Protein AF-A0A6G6YN71-F1 (afdb_monomer_lite)

Radius of gyration: 20.51 Å; chains: 1; bounding box: 47×47×51 Å

Sequence (188 aa):
MADPTPTNAADDIDPARVAPDITNTTPENQAPTFRNQDQVWPHRVIRRGDAVRPLPPHARSLADLTFEVGGVRVGLSDYMARRRTAGLLILKRGEIALERYGMGNGPESRWASMSTAKSITATLVGAALHDGAIGSLDAASNTCRGCAARPTRASRFVISCGCAPVWPGARKTMQTDAQRTIASARPW

pLDDT: mean 73.8, std 25.05, range [28.22, 98.12]

Secondary structure (DSSP, 8-state):
-PPPP----TT---GGGS-SSTTS--TTTHHHHHH-HHHHS-----PPPS-----PBPSS--TT-EEEETTEEEEHHHHHHHHT--EEEEEETTEEEEEEE-TT--TT-----TTHHHHHHHHHHHHHHHTTSS--SSSB-TT-TT--S---BHHHHTTSS------TT---SSHHHHHHHHTT----

Foldseek 3Di:
DPDPDLDAPPPLPDPVLADPDQVDDDPRSNLSNFQCVVPNDDDDDDDDDPDDDDAAADPAACQQPWDDDPNDIDGPVRVCVVVVPQWDFDDDPSHTNDTDGDPPGDPSTGGRPPCVVLVVVLVVVVVCCVVCVDVDQQPFPPVPVPDPDDGDGNCQVRPDVNDDDPDVPDDPPDPVVVVVVVVPDDDD

Structure (mmCIF, N/CA/C/O backbone):
data_AF-A0A6G6YN71-F1
#
_entry.id   AF-A0A6G6YN71-F1
#
loop_
_atom_site.group_PDB
_atom_site.id
_atom_site.type_symbol
_atom_site.label_atom_id
_atom_site.label_alt_id
_atom_site.label_comp_id
_atom_site.label_asym_id
_atom_site.label_entity_id
_atom_site.label_seq_id
_atom_site.pdbx_PDB_ins_code
_atom_site.Cartn_x
_atom_site.Cartn_y
_atom_site.Cartn_z
_atom_site.occupancy
_atom_site.B_iso_or_equiv
_atom_site.auth_seq_id
_atom_site.auth_comp_id
_atom_site.auth_asym_id
_atom_site.auth_atom_id
_atom_site.pdbx_PDB_model_num
ATOM 1 N N . MET A 1 1 ? -11.801 5.131 -24.443 1.00 37.81 1 MET A N 1
ATOM 2 C CA . MET A 1 1 ? -12.159 5.968 -23.277 1.00 37.81 1 MET A CA 1
ATOM 3 C C . MET A 1 1 ? -10.920 6.103 -22.418 1.00 37.81 1 MET A C 1
ATOM 5 O O . MET A 1 1 ? -10.282 5.090 -22.168 1.00 37.81 1 MET A O 1
ATOM 9 N N . ALA A 1 2 ? -10.522 7.320 -22.050 1.00 37.00 2 ALA A N 1
ATOM 10 C CA . ALA A 1 2 ? -9.465 7.500 -21.062 1.00 37.00 2 ALA A CA 1
ATOM 11 C C . ALA A 1 2 ? -9.995 6.983 -19.716 1.00 37.00 2 ALA A C 1
ATOM 13 O O . ALA A 1 2 ? -11.009 7.487 -19.241 1.00 37.00 2 ALA A O 1
ATOM 14 N N . ASP A 1 3 ? -9.364 5.944 -19.165 1.00 40.56 3 ASP A N 1
ATOM 15 C CA . ASP A 1 3 ? -9.656 5.451 -17.814 1.00 40.56 3 ASP A CA 1
ATOM 16 C C . ASP A 1 3 ? -9.437 6.643 -16.860 1.00 40.56 3 ASP A C 1
ATOM 18 O O . ASP A 1 3 ? -8.368 7.270 -16.947 1.00 40.56 3 ASP A O 1
ATOM 22 N N . PRO A 1 4 ? -10.425 7.045 -16.035 1.00 44.38 4 PRO A N 1
ATOM 23 C CA . PRO A 1 4 ? -10.242 8.168 -15.129 1.00 44.38 4 PRO A CA 1
ATOM 24 C C . PRO A 1 4 ? -9.020 7.881 -14.261 1.00 44.38 4 PRO A C 1
ATOM 26 O O . PRO A 1 4 ? -8.847 6.762 -13.778 1.00 44.38 4 PRO A O 1
ATOM 29 N N . THR A 1 5 ? -8.146 8.877 -14.096 1.00 47.62 5 THR A N 1
ATOM 30 C CA . THR A 1 5 ? -7.031 8.803 -13.151 1.00 47.62 5 THR A CA 1
ATOM 31 C C . THR A 1 5 ? -7.599 8.294 -11.830 1.00 47.62 5 THR A C 1
ATOM 33 O O . THR A 1 5 ? -8.481 8.964 -11.285 1.00 47.62 5 THR A O 1
ATOM 36 N N . PRO A 1 6 ? -7.173 7.118 -11.324 1.00 46.31 6 PRO A N 1
ATOM 37 C CA . PRO A 1 6 ? -7.699 6.624 -10.061 1.00 46.31 6 PRO A CA 1
ATOM 38 C C . PRO A 1 6 ? -7.433 7.716 -9.038 1.00 46.31 6 PRO A C 1
ATOM 40 O O . PRO A 1 6 ? -6.298 8.159 -8.891 1.00 46.31 6 PRO A O 1
ATOM 43 N N . THR A 1 7 ? -8.488 8.291 -8.491 1.00 50.34 7 THR A N 1
ATOM 44 C CA . THR A 1 7 ? -8.361 9.491 -7.675 1.00 50.34 7 THR A CA 1
ATOM 45 C C . THR A 1 7 ? -8.200 8.987 -6.253 1.00 50.34 7 THR A C 1
ATOM 47 O O . THR A 1 7 ? -9.029 8.214 -5.774 1.00 50.34 7 THR A O 1
ATOM 50 N N . ASN A 1 8 ? -7.100 9.356 -5.595 1.00 57.56 8 ASN A N 1
ATOM 51 C CA . ASN A 1 8 ? -7.000 9.188 -4.148 1.00 57.56 8 ASN A CA 1
ATOM 52 C C . ASN A 1 8 ? -8.238 9.842 -3.527 1.00 57.56 8 ASN A C 1
ATOM 54 O O . ASN A 1 8 ? -8.611 10.912 -3.995 1.00 57.56 8 ASN A O 1
ATOM 58 N N . ALA A 1 9 ? -8.889 9.185 -2.558 1.00 50.19 9 ALA A N 1
ATOM 59 C CA . ALA A 1 9 ? -10.162 9.625 -1.973 1.00 50.19 9 ALA A CA 1
ATOM 60 C C . ALA A 1 9 ? -10.252 11.163 -1.891 1.00 50.19 9 ALA A C 1
ATOM 62 O O . ALA A 1 9 ? -9.385 11.800 -1.292 1.00 50.19 9 ALA A O 1
ATOM 63 N N . ALA A 1 10 ? -11.254 11.725 -2.573 1.00 47.53 10 ALA A N 1
ATOM 64 C CA . ALA A 1 10 ? -11.285 13.089 -3.109 1.00 47.53 10 ALA A CA 1
ATOM 65 C C . ALA A 1 10 ? -11.231 14.239 -2.078 1.00 47.53 10 ALA A C 1
ATOM 67 O O . ALA A 1 10 ? -11.194 15.399 -2.479 1.00 47.53 10 ALA A O 1
ATOM 68 N N . ASP A 1 11 ? -11.157 13.951 -0.778 1.00 51.09 11 ASP A N 1
ATOM 69 C CA . ASP A 1 11 ? -11.479 14.930 0.267 1.00 51.09 11 ASP A CA 1
ATOM 70 C C . ASP A 1 11 ? -10.273 15.395 1.116 1.00 51.09 11 ASP A C 1
ATOM 72 O O . ASP A 1 11 ? -10.432 16.255 1.979 1.00 51.09 11 ASP A O 1
ATOM 76 N N . ASP A 1 12 ? -9.05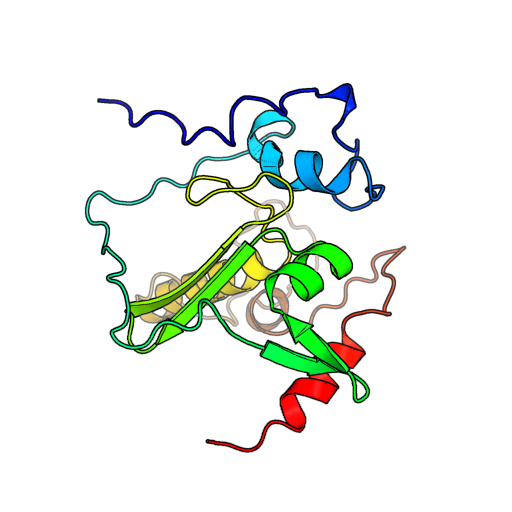2 14.907 0.848 1.00 57.06 12 ASP A N 1
ATOM 77 C CA . ASP A 1 12 ? -7.819 15.299 1.573 1.00 57.06 12 ASP A CA 1
ATOM 78 C C . ASP A 1 12 ? -6.828 16.129 0.719 1.00 57.06 12 ASP A C 1
ATOM 80 O O . ASP A 1 12 ? -5.646 16.245 1.060 1.00 57.06 12 ASP A O 1
ATOM 84 N N . ILE A 1 13 ? -7.279 16.709 -0.401 1.00 60.38 13 ILE A N 1
ATOM 85 C CA . ILE A 1 13 ? -6.467 17.545 -1.312 1.00 60.38 13 ILE A CA 1
ATOM 86 C C . ILE A 1 13 ? -6.293 18.956 -0.726 1.00 60.38 13 ILE A C 1
ATOM 88 O O . ILE A 1 13 ? -6.641 19.960 -1.339 1.00 60.38 13 ILE A O 1
ATOM 92 N N . ASP A 1 14 ? -5.777 19.049 0.493 1.00 67.56 14 ASP A N 1
ATOM 93 C CA . ASP A 1 14 ? -5.300 20.311 1.044 1.00 67.56 14 ASP A CA 1
ATOM 94 C C . ASP A 1 14 ? -3.766 20.301 0.983 1.00 67.56 14 ASP A C 1
ATOM 96 O O . ASP A 1 14 ? -3.129 19.624 1.798 1.00 67.56 14 ASP A O 1
ATOM 100 N N . PRO A 1 15 ? -3.137 21.024 0.034 1.00 65.38 15 PRO A N 1
ATOM 101 C CA . PRO A 1 15 ? -1.684 21.143 -0.035 1.00 65.38 15 PRO A CA 1
ATOM 102 C C . PRO A 1 15 ? -1.069 21.665 1.269 1.00 65.38 15 PRO A C 1
ATOM 104 O O . PRO A 1 15 ? 0.076 21.334 1.567 1.00 65.38 15 PRO A O 1
ATOM 107 N N . ALA A 1 16 ? -1.822 22.421 2.082 1.00 68.38 16 ALA A N 1
ATOM 108 C CA . ALA A 1 16 ? -1.366 22.880 3.393 1.00 68.38 16 ALA A CA 1
ATOM 109 C C . ALA A 1 16 ? -1.261 21.740 4.423 1.00 68.38 16 ALA A C 1
ATOM 111 O O . ALA A 1 16 ? -0.573 21.880 5.435 1.00 68.38 16 ALA A O 1
ATOM 112 N N . ARG A 1 17 ? -1.907 20.595 4.168 1.00 75.38 17 ARG A N 1
ATOM 113 C CA . ARG A 1 17 ? -1.825 19.375 4.987 1.00 75.38 17 ARG A CA 1
ATOM 114 C C . ARG A 1 17 ? -0.783 18.383 4.487 1.00 75.38 17 ARG A C 1
ATOM 116 O O . ARG A 1 17 ? -0.655 17.316 5.083 1.00 75.38 17 ARG A O 1
ATOM 123 N N . VAL A 1 18 ? -0.038 18.699 3.429 1.00 85.44 18 VAL A N 1
ATOM 124 C CA . VAL A 1 18 ? 1.035 17.848 2.905 1.00 85.44 18 VAL A CA 1
ATOM 125 C C . VAL A 1 18 ? 2.392 18.370 3.375 1.00 85.44 18 VAL A C 1
ATOM 127 O O . VAL A 1 18 ? 2.635 19.572 3.439 1.00 85.44 18 VAL A O 1
ATOM 130 N N . ALA A 1 19 ? 3.292 17.459 3.737 1.00 87.12 19 ALA A N 1
ATOM 131 C CA . ALA A 1 19 ? 4.654 17.811 4.097 1.00 87.12 19 ALA A CA 1
ATOM 132 C C . ALA A 1 19 ? 5.439 18.294 2.860 1.00 87.12 19 ALA A C 1
ATOM 134 O O . ALA A 1 19 ? 5.282 17.728 1.777 1.00 87.12 19 ALA A O 1
ATOM 135 N N . PRO A 1 20 ? 6.352 19.269 3.014 1.00 85.94 20 PRO A N 1
ATOM 136 C CA . PRO A 1 20 ? 7.197 19.736 1.912 1.00 85.94 20 PRO A CA 1
ATOM 137 C C . PRO A 1 20 ? 8.180 18.663 1.416 1.00 85.94 20 PRO A C 1
ATOM 139 O O . PRO A 1 20 ? 8.623 18.708 0.271 1.00 85.94 20 PRO A O 1
ATOM 142 N N . ASP A 1 21 ? 8.512 17.694 2.272 1.00 86.62 21 ASP A N 1
ATOM 143 C CA . ASP A 1 21 ? 9.354 16.545 1.960 1.00 86.62 21 ASP A CA 1
ATOM 144 C C . ASP A 1 21 ? 8.708 15.269 2.514 1.00 86.62 21 ASP A C 1
ATOM 146 O O . ASP A 1 21 ? 8.396 15.167 3.702 1.00 86.62 21 ASP A O 1
ATOM 150 N N . ILE A 1 22 ? 8.562 14.266 1.648 1.00 87.44 22 ILE A N 1
ATOM 151 C CA . ILE A 1 22 ? 8.039 12.941 1.984 1.00 87.44 22 ILE A CA 1
ATOM 152 C C . ILE A 1 22 ? 8.867 12.232 3.073 1.00 87.44 22 ILE A C 1
ATOM 154 O O . ILE A 1 22 ? 8.350 11.373 3.786 1.00 87.44 22 ILE A O 1
ATOM 158 N N . THR A 1 23 ? 10.152 12.567 3.225 1.00 88.38 23 THR A N 1
ATOM 159 C CA . THR A 1 23 ? 11.016 11.964 4.252 1.00 88.38 23 THR A CA 1
ATOM 160 C C . THR A 1 23 ? 10.948 12.678 5.603 1.00 88.38 23 THR A C 1
ATOM 162 O O . THR A 1 23 ? 11.449 12.149 6.600 1.00 88.38 23 THR A O 1
ATOM 165 N N . ASN A 1 24 ? 10.286 13.838 5.660 1.00 90.81 24 ASN A N 1
ATOM 166 C CA . ASN A 1 24 ? 10.182 14.678 6.846 1.00 90.81 24 ASN A CA 1
ATOM 167 C C . ASN A 1 24 ? 8.721 15.069 7.130 1.00 90.81 24 ASN A C 1
ATOM 169 O O . ASN A 1 24 ? 8.301 16.209 6.935 1.00 90.81 24 ASN A O 1
ATOM 173 N N . THR A 1 25 ? 7.944 14.093 7.597 1.00 90.56 25 THR A N 1
ATOM 174 C CA . THR A 1 25 ? 6.522 14.247 7.942 1.00 90.56 25 THR A CA 1
ATOM 175 C C . THR A 1 25 ? 6.306 14.343 9.453 1.00 90.56 25 THR A C 1
ATOM 177 O O . THR A 1 25 ? 7.012 13.683 10.218 1.00 90.56 25 THR A O 1
ATOM 180 N N . THR A 1 26 ? 5.256 15.042 9.882 1.00 91.81 26 THR A N 1
ATOM 181 C CA . THR A 1 26 ? 4.680 14.930 11.231 1.00 91.81 26 THR A CA 1
ATOM 182 C C . THR A 1 26 ? 3.574 13.863 11.253 1.00 91.81 26 THR A C 1
ATOM 184 O O . THR A 1 26 ? 3.079 13.462 10.195 1.00 91.81 26 THR A O 1
ATOM 187 N N . PRO A 1 27 ? 3.141 13.374 12.429 1.00 89.12 27 PRO A N 1
ATOM 188 C CA . PRO A 1 27 ? 2.010 12.448 12.511 1.00 89.12 27 PRO A CA 1
ATOM 189 C C . PRO A 1 27 ? 0.718 12.983 11.869 1.00 89.12 27 PRO A C 1
ATOM 191 O O . PRO A 1 27 ? -0.074 12.204 11.339 1.00 89.12 27 PRO A O 1
ATOM 194 N N . GLU A 1 28 ? 0.498 14.290 11.874 1.00 87.88 28 GLU A N 1
ATOM 195 C CA . GLU A 1 28 ? -0.720 14.920 11.358 1.00 87.88 28 GLU A CA 1
ATOM 196 C C . GLU A 1 28 ? -0.721 14.949 9.825 1.00 87.88 28 GLU A C 1
ATOM 198 O O . GLU A 1 28 ? -1.729 14.619 9.204 1.00 87.88 28 GLU A O 1
ATOM 203 N N . ASN A 1 29 ? 0.422 15.270 9.206 1.00 89.81 29 ASN A N 1
ATOM 204 C CA . ASN A 1 29 ? 0.521 15.428 7.752 1.00 89.81 29 ASN A CA 1
ATOM 205 C C . ASN A 1 29 ? 1.010 14.171 7.009 1.00 89.81 29 ASN A C 1
ATOM 207 O O . ASN A 1 29 ? 0.916 14.102 5.785 1.00 89.81 29 ASN A O 1
ATOM 211 N N . GLN A 1 30 ? 1.503 13.145 7.706 1.00 91.06 30 GLN A N 1
ATOM 212 C CA . GLN A 1 30 ? 2.067 11.955 7.059 1.00 91.06 30 GLN A CA 1
ATOM 213 C C . GLN A 1 30 ? 1.068 11.224 6.151 1.00 91.06 30 GLN A C 1
ATOM 215 O O . GLN A 1 30 ? 1.412 10.834 5.037 1.00 91.06 30 GLN A O 1
ATOM 220 N N . ALA A 1 31 ? -0.164 11.028 6.625 1.00 90.06 31 ALA A N 1
ATOM 221 C CA . ALA A 1 31 ? -1.185 10.291 5.886 1.00 90.06 31 ALA A CA 1
ATOM 222 C C . ALA A 1 31 ? -1.569 10.956 4.555 1.00 90.06 31 ALA A C 1
ATOM 224 O O . ALA A 1 31 ? -1.436 10.302 3.516 1.00 90.06 31 ALA A O 1
ATOM 225 N N . PRO A 1 32 ? -1.981 12.240 4.549 1.00 87.81 32 PRO A N 1
ATOM 226 C CA . PRO A 1 32 ? -2.263 12.941 3.301 1.00 87.81 32 PRO A CA 1
ATOM 227 C C . PRO A 1 32 ? -1.014 13.063 2.419 1.00 87.81 32 PRO A C 1
ATOM 229 O O . PRO A 1 32 ? -1.123 12.926 1.203 1.00 87.81 32 PRO A O 1
ATOM 232 N N . THR A 1 33 ? 0.182 13.215 3.002 1.00 90.06 33 THR A N 1
ATOM 233 C CA . THR A 1 33 ? 1.439 13.249 2.232 1.00 90.06 33 THR A CA 1
ATOM 234 C C . THR A 1 33 ? 1.669 11.963 1.441 1.00 90.06 33 THR A C 1
ATOM 236 O O . THR A 1 33 ? 1.970 12.013 0.250 1.00 90.06 33 THR A O 1
ATOM 239 N N . PHE A 1 34 ? 1.543 10.797 2.080 1.00 90.88 34 PHE A N 1
ATOM 240 C CA . PHE A 1 34 ? 1.826 9.517 1.424 1.00 90.88 34 PHE A CA 1
ATOM 241 C C . PHE A 1 34 ? 0.729 9.093 0.451 1.00 90.88 34 PHE A C 1
ATOM 243 O O . PHE A 1 34 ? 1.028 8.384 -0.512 1.00 90.88 34 PHE A O 1
ATOM 250 N N . ARG A 1 35 ? -0.517 9.514 0.685 1.00 88.25 35 ARG A N 1
ATOM 251 C CA . ARG A 1 35 ? -1.637 9.206 -0.204 1.00 88.25 35 ARG A CA 1
ATOM 252 C C . ARG A 1 35 ? -1.617 10.046 -1.479 1.00 88.25 35 ARG A C 1
ATOM 254 O O . ARG A 1 35 ? -1.942 9.518 -2.529 1.00 88.25 35 ARG A O 1
ATOM 261 N N . ASN A 1 36 ? -1.195 11.310 -1.408 1.00 85.31 36 ASN A N 1
ATOM 262 C CA . ASN A 1 36 ? -1.396 12.291 -2.485 1.00 85.31 36 ASN A CA 1
ATOM 263 C C . ASN A 1 36 ? -0.123 12.661 -3.266 1.00 85.31 36 ASN A C 1
ATOM 265 O O . ASN A 1 36 ? -0.028 13.752 -3.826 1.00 85.31 36 ASN A O 1
ATOM 269 N N . GLN A 1 37 ? 0.878 11.780 -3.319 1.00 86.06 37 GLN A N 1
ATOM 270 C CA . GLN A 1 37 ? 2.162 12.101 -3.959 1.00 86.06 37 GLN A CA 1
ATOM 271 C C . GLN A 1 37 ? 2.045 12.501 -5.436 1.00 86.06 37 GLN A C 1
ATOM 273 O O . GLN A 1 37 ? 2.769 13.382 -5.893 1.00 86.06 37 GLN A O 1
ATOM 278 N N . ASP A 1 38 ? 1.142 11.858 -6.172 1.00 84.56 38 ASP A N 1
ATOM 279 C CA . ASP A 1 38 ? 0.856 12.127 -7.583 1.00 84.56 38 ASP A CA 1
ATOM 280 C C . ASP A 1 38 ? 0.184 13.488 -7.810 1.00 84.56 38 ASP A C 1
ATOM 282 O O . ASP A 1 38 ? 0.239 14.023 -8.912 1.00 84.56 38 ASP A O 1
ATOM 286 N N . GLN A 1 39 ? -0.406 14.078 -6.773 1.00 81.88 39 GLN A N 1
ATOM 287 C CA . GLN A 1 39 ? -1.045 15.392 -6.855 1.00 81.88 39 GLN A CA 1
ATOM 288 C C . GLN A 1 39 ? -0.088 16.534 -6.485 1.00 81.88 39 GLN A C 1
ATOM 290 O O . GLN A 1 39 ? -0.305 17.675 -6.881 1.00 81.88 39 GLN A O 1
ATOM 295 N N . VAL A 1 40 ? 0.972 16.237 -5.726 1.00 81.25 40 VAL A N 1
ATOM 296 C CA . VAL A 1 40 ? 1.848 17.253 -5.112 1.00 81.25 40 VAL A CA 1
ATOM 297 C C . VAL A 1 40 ? 3.209 17.336 -5.801 1.00 81.25 40 VAL A C 1
ATOM 299 O O . VAL A 1 40 ? 3.792 18.416 -5.885 1.00 81.25 40 VAL A O 1
ATOM 302 N N . TRP A 1 41 ? 3.718 16.220 -6.328 1.00 85.44 41 TRP A N 1
ATOM 303 C CA . TRP A 1 41 ? 5.021 16.167 -6.988 1.00 85.44 41 TRP A CA 1
ATOM 304 C C . TRP A 1 41 ? 4.928 15.667 -8.435 1.00 85.44 41 TRP A C 1
ATOM 306 O O . TRP A 1 41 ? 4.007 14.922 -8.787 1.00 85.44 41 TRP A O 1
ATOM 316 N N . PRO A 1 42 ? 5.910 16.027 -9.289 1.00 89.31 42 PRO A N 1
ATOM 317 C CA . PRO A 1 42 ? 6.019 15.466 -10.626 1.00 89.31 42 PRO A CA 1
ATOM 318 C C . PRO A 1 42 ? 6.064 13.940 -10.581 1.00 89.31 42 PRO A C 1
ATOM 320 O O . PRO A 1 42 ? 6.880 13.341 -9.881 1.00 89.31 42 PRO A O 1
ATOM 323 N N . HIS A 1 43 ? 5.205 13.309 -11.371 1.00 88.12 43 HIS A N 1
ATOM 324 C CA . HIS A 1 43 ? 5.091 11.862 -11.428 1.00 88.12 43 HIS A CA 1
ATOM 325 C C . HIS A 1 43 ? 4.933 11.389 -12.873 1.00 88.12 43 HIS A C 1
ATOM 327 O O . HIS A 1 43 ? 4.659 12.161 -13.794 1.00 88.12 43 HIS A O 1
ATOM 333 N N . ARG A 1 44 ? 5.082 10.079 -13.070 1.00 91.00 44 ARG A N 1
ATOM 334 C CA . ARG A 1 44 ? 4.726 9.408 -14.318 1.00 91.00 44 ARG A CA 1
ATOM 335 C C . ARG A 1 44 ? 3.735 8.299 -14.017 1.00 91.00 44 ARG A C 1
ATOM 337 O O . ARG A 1 44 ? 3.991 7.452 -13.167 1.00 91.00 44 ARG A O 1
ATOM 344 N N . VAL A 1 45 ? 2.628 8.284 -14.749 1.00 89.69 45 VAL A N 1
ATOM 345 C CA . VAL A 1 45 ? 1.621 7.231 -14.618 1.00 89.69 45 VAL A CA 1
ATOM 346 C C . VAL A 1 45 ? 2.131 5.945 -15.266 1.00 89.69 45 VAL A C 1
ATOM 348 O O . VAL A 1 45 ? 2.426 5.915 -16.462 1.00 89.69 45 VAL A O 1
ATOM 351 N N . ILE A 1 46 ? 2.188 4.872 -14.477 1.00 89.88 46 ILE A N 1
ATOM 352 C CA . ILE A 1 46 ? 2.310 3.497 -14.967 1.00 89.88 46 ILE A CA 1
ATOM 353 C C . ILE A 1 46 ? 0.892 2.932 -15.022 1.00 89.88 46 ILE A C 1
ATOM 355 O O . ILE A 1 46 ? 0.242 2.776 -13.989 1.00 89.88 46 ILE A O 1
ATOM 359 N N . ARG A 1 47 ? 0.387 2.685 -16.233 1.00 90.75 47 ARG A N 1
ATOM 360 C CA . ARG A 1 47 ? -0.969 2.160 -16.429 1.00 90.75 47 ARG A CA 1
ATOM 361 C C . ARG A 1 47 ? -0.984 0.649 -16.215 1.00 90.75 47 ARG A C 1
ATOM 363 O O . ARG A 1 47 ? -0.043 -0.039 -16.606 1.00 90.75 47 ARG A O 1
ATOM 370 N N . ARG A 1 48 ? -2.066 0.144 -15.619 1.00 90.06 48 ARG A N 1
ATOM 371 C CA . ARG A 1 48 ? -2.395 -1.287 -15.667 1.00 90.06 48 ARG A CA 1
ATOM 372 C C . ARG A 1 48 ? -2.688 -1.701 -17.117 1.00 90.06 48 ARG A C 1
ATOM 374 O O . ARG A 1 48 ? -3.079 -0.854 -17.917 1.00 90.06 48 ARG A O 1
ATOM 381 N N . GLY A 1 49 ? -2.499 -2.979 -17.437 1.00 91.44 49 GLY A N 1
ATOM 382 C CA . GLY A 1 49 ? -2.944 -3.546 -18.713 1.00 91.44 49 GLY A CA 1
ATOM 383 C C . GLY A 1 49 ? -4.450 -3.821 -18.733 1.00 91.44 49 GLY A C 1
ATOM 384 O O . GLY A 1 49 ? -5.114 -3.718 -17.701 1.00 91.44 49 GLY A O 1
ATOM 385 N N . ASP A 1 50 ? -4.965 -4.217 -19.898 1.00 93.38 50 ASP A N 1
ATOM 386 C CA . ASP A 1 50 ? -6.399 -4.476 -20.103 1.00 93.38 50 ASP A CA 1
ATOM 387 C C . ASP A 1 50 ? -6.894 -5.708 -19.326 1.00 93.38 50 ASP A C 1
ATOM 389 O O . ASP A 1 50 ? -8.025 -5.749 -18.845 1.00 93.38 50 ASP A O 1
ATOM 393 N N . ALA A 1 51 ? -6.030 -6.714 -19.165 1.00 94.56 51 ALA A N 1
ATOM 394 C CA . ALA A 1 51 ? -6.329 -7.919 -18.404 1.00 94.56 51 ALA A CA 1
ATOM 395 C C . ALA A 1 51 ? -5.973 -7.728 -16.921 1.00 94.56 51 ALA A C 1
ATOM 397 O O . ALA A 1 51 ? -4.802 -7.738 -16.535 1.00 94.56 51 ALA A O 1
ATOM 398 N N . VAL A 1 52 ? -6.998 -7.601 -16.078 1.00 93.25 52 VAL A N 1
ATOM 399 C CA . VAL A 1 52 ? -6.864 -7.539 -14.618 1.00 93.25 52 VAL A CA 1
ATOM 400 C C . VAL A 1 52 ? -7.401 -8.830 -14.017 1.00 93.25 52 VAL A C 1
ATOM 402 O O . VAL A 1 52 ? -8.530 -9.228 -14.291 1.00 93.25 52 VAL A O 1
ATOM 405 N N . ARG A 1 53 ? -6.600 -9.488 -13.175 1.00 92.75 53 ARG A N 1
ATOM 406 C CA . ARG A 1 53 ? -7.043 -10.677 -12.442 1.00 92.75 53 ARG A CA 1
ATOM 407 C C . ARG A 1 53 ? -7.728 -10.250 -11.137 1.00 92.75 53 ARG A C 1
ATOM 409 O O . ARG A 1 53 ? -7.033 -9.697 -10.283 1.00 92.75 53 ARG A O 1
ATOM 416 N N . PRO A 1 54 ? -9.036 -10.511 -10.953 1.00 93.25 54 PRO A N 1
ATOM 417 C CA . PRO A 1 54 ? -9.699 -10.231 -9.686 1.00 93.25 54 PRO A CA 1
ATOM 418 C C . PRO A 1 54 ? -9.143 -11.133 -8.577 1.00 93.25 54 PRO A C 1
ATOM 420 O O . PRO A 1 54 ? -8.709 -12.258 -8.835 1.00 93.25 54 PRO A O 1
ATOM 423 N N . LEU A 1 55 ? -9.172 -10.636 -7.342 1.00 95.88 55 LEU A N 1
ATOM 424 C CA . LEU A 1 55 ? -8.824 -11.401 -6.147 1.00 95.88 55 LEU A CA 1
ATOM 425 C C . LEU A 1 55 ? -10.129 -11.815 -5.446 1.00 95.88 55 LEU A C 1
ATOM 427 O O . LEU A 1 55 ? -10.776 -10.964 -4.838 1.00 95.88 55 LEU A O 1
ATOM 431 N N . PRO A 1 56 ? -10.572 -13.080 -5.559 1.00 97.19 56 PRO A N 1
ATOM 432 C CA . PRO A 1 56 ? -11.794 -13.530 -4.898 1.00 97.19 56 PRO A CA 1
ATOM 433 C C . PRO A 1 56 ? -11.601 -13.616 -3.374 1.00 97.19 56 PRO A C 1
ATOM 435 O O . PRO A 1 56 ? -10.468 -13.754 -2.906 1.00 97.19 56 PRO A O 1
ATOM 438 N N . PRO A 1 57 ? -12.677 -13.568 -2.573 1.00 97.69 57 PRO A N 1
ATOM 439 C CA . PRO A 1 57 ? -12.586 -13.791 -1.135 1.00 97.69 57 PRO A CA 1
ATOM 440 C C . PRO A 1 57 ? -12.191 -15.239 -0.827 1.00 97.69 57 PRO A C 1
ATOM 442 O O . PRO A 1 57 ? -12.643 -16.174 -1.485 1.00 97.69 57 PRO A O 1
ATOM 445 N N . HIS A 1 58 ? -11.378 -15.425 0.208 1.00 98.06 58 HIS A N 1
ATOM 446 C CA . HIS A 1 58 ? -11.016 -16.744 0.711 1.00 98.06 58 HIS A CA 1
ATOM 447 C C . HIS A 1 58 ? -12.130 -17.294 1.608 1.00 98.06 58 HIS A C 1
ATOM 449 O O . HIS A 1 58 ? -12.689 -16.565 2.430 1.00 98.06 58 HIS A O 1
ATOM 455 N N . ALA A 1 59 ? -12.408 -18.600 1.520 1.00 96.81 59 ALA A N 1
ATOM 456 C CA . ALA A 1 59 ? -13.486 -19.250 2.283 1.00 96.81 59 ALA A CA 1
ATOM 457 C C . ALA A 1 59 ? -13.381 -19.038 3.807 1.00 96.81 59 ALA A C 1
ATOM 459 O O . ALA A 1 59 ? -14.383 -18.948 4.512 1.00 96.81 59 ALA A O 1
ATOM 460 N N . ARG A 1 60 ? -12.150 -18.940 4.322 1.00 96.25 60 ARG A N 1
ATOM 461 C CA . ARG A 1 60 ? -11.877 -18.541 5.707 1.00 96.25 60 ARG A CA 1
ATOM 462 C C . ARG A 1 60 ? -11.484 -17.070 5.761 1.00 96.25 60 ARG A C 1
ATOM 464 O O . ARG A 1 60 ? -10.370 -16.734 5.355 1.00 96.25 60 ARG A O 1
ATOM 471 N N . SER A 1 61 ? -12.365 -16.254 6.331 1.00 95.25 61 SER A N 1
ATOM 472 C CA . SER A 1 61 ? -12.099 -14.859 6.680 1.00 95.25 61 SER A CA 1
ATOM 473 C C . SER A 1 61 ? -11.256 -14.753 7.954 1.00 95.25 61 SER A C 1
ATOM 475 O O . SER A 1 61 ? -11.408 -15.545 8.886 1.00 95.25 61 SER A O 1
ATOM 477 N N . LEU A 1 62 ? -10.374 -13.757 7.999 1.00 95.94 62 LEU A N 1
ATOM 478 C CA . LEU A 1 62 ? -9.629 -13.342 9.190 1.00 95.94 62 LEU A CA 1
ATOM 479 C C . LEU A 1 62 ? -10.135 -11.992 9.732 1.00 95.94 62 LEU A C 1
ATOM 481 O O . LEU A 1 62 ? -9.406 -11.308 10.441 1.00 95.94 62 LEU A O 1
ATOM 485 N N . ALA A 1 63 ? -11.364 -11.590 9.392 1.00 91.94 63 ALA A N 1
ATOM 486 C CA . ALA A 1 63 ? -11.973 -10.330 9.831 1.00 91.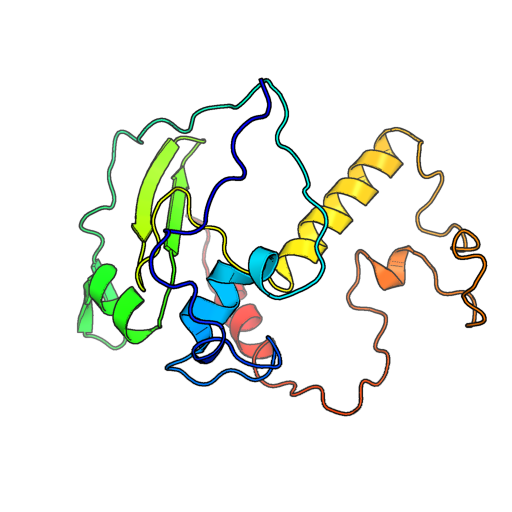94 63 ALA A CA 1
ATOM 487 C C . ALA A 1 63 ? -11.891 -10.099 11.351 1.00 91.94 63 ALA A C 1
ATOM 489 O O . ALA A 1 63 ? -11.629 -8.973 11.771 1.00 91.94 63 ALA A O 1
ATOM 490 N N . ASP A 1 64 ? -12.049 -11.169 12.134 1.00 93.06 64 ASP A N 1
ATOM 491 C CA . ASP A 1 64 ? -12.039 -11.157 13.602 1.00 93.06 64 ASP A CA 1
ATOM 492 C C . ASP A 1 64 ? -10.668 -11.550 14.181 1.00 93.06 64 ASP A C 1
ATOM 494 O O . ASP A 1 64 ? -10.563 -12.073 15.291 1.00 93.06 64 ASP A O 1
ATOM 498 N N . LEU A 1 65 ? -9.588 -11.357 13.412 1.00 94.50 65 LEU A N 1
ATOM 499 C CA . LEU A 1 65 ? -8.237 -11.692 13.847 1.00 94.50 65 LEU A CA 1
ATOM 500 C C . LEU A 1 65 ? -7.858 -10.903 15.108 1.00 94.50 65 LEU A C 1
ATOM 502 O O . LEU A 1 65 ? -7.695 -9.680 15.091 1.00 94.50 65 LEU A O 1
ATOM 506 N N . THR A 1 66 ? -7.629 -11.651 16.183 1.00 95.56 66 THR A N 1
ATOM 507 C CA . THR A 1 66 ? -7.029 -11.170 17.430 1.00 95.56 66 THR A CA 1
ATOM 508 C C . THR A 1 66 ? -5.709 -11.882 17.682 1.00 95.56 66 THR A C 1
ATOM 510 O O . THR A 1 66 ? -5.594 -13.075 17.389 1.00 95.56 66 THR A O 1
ATOM 513 N N . PHE A 1 67 ? -4.746 -11.191 18.278 1.00 93.81 67 PHE A N 1
ATOM 514 C CA . PHE A 1 67 ? -3.451 -11.758 18.650 1.00 93.81 67 PHE A CA 1
ATOM 515 C C . PHE A 1 67 ? -2.944 -11.144 19.957 1.00 93.81 67 PHE A C 1
ATOM 517 O O . PHE A 1 67 ? -3.396 -10.083 20.377 1.00 93.81 67 PHE A O 1
ATOM 524 N N . GLU A 1 68 ? -2.018 -11.833 20.615 1.00 94.12 68 GLU A N 1
ATOM 525 C CA . GLU A 1 68 ? -1.441 -11.395 21.886 1.00 94.12 68 GLU A CA 1
ATOM 526 C C . GLU A 1 68 ? -0.194 -10.534 21.643 1.00 94.12 68 GLU A C 1
ATOM 528 O O . GLU A 1 68 ? 0.711 -10.930 20.904 1.00 94.12 68 GLU A O 1
ATOM 533 N N . VAL A 1 69 ? -0.116 -9.370 22.290 1.00 86.88 69 VAL A N 1
ATOM 534 C CA . VAL A 1 69 ? 1.082 -8.516 22.310 1.00 86.88 69 VAL A CA 1
ATOM 535 C C . VAL A 1 69 ? 1.369 -8.138 23.756 1.00 86.88 69 VAL A C 1
ATOM 537 O O . VAL A 1 69 ? 0.601 -7.405 24.370 1.00 86.88 69 VAL A O 1
ATOM 540 N N . GLY A 1 70 ? 2.471 -8.644 24.317 1.00 86.75 70 GLY A N 1
ATOM 541 C CA . GLY A 1 70 ? 2.835 -8.360 25.711 1.00 86.75 70 GLY A CA 1
ATOM 542 C C . GLY A 1 70 ? 1.814 -8.875 26.734 1.00 86.75 70 GLY A C 1
ATOM 543 O O . GLY A 1 70 ? 1.580 -8.210 27.735 1.00 86.75 70 GLY A O 1
ATOM 544 N N . GLY A 1 71 ? 1.180 -10.024 26.466 1.00 91.75 71 GLY A N 1
ATOM 545 C CA . GLY A 1 71 ? 0.169 -10.632 27.345 1.00 91.75 71 GLY A CA 1
ATOM 546 C C . GLY A 1 71 ? -1.218 -9.983 27.284 1.00 91.75 71 GLY A C 1
ATOM 547 O O . GLY A 1 71 ? -2.075 -10.317 28.097 1.00 91.75 71 GLY A O 1
ATOM 548 N N . VAL A 1 72 ? -1.433 -9.051 26.352 1.00 91.38 72 VAL A N 1
ATOM 549 C CA . VAL A 1 72 ? -2.732 -8.422 26.105 1.00 91.38 72 VAL A CA 1
ATOM 550 C C . VAL A 1 72 ? -3.269 -8.874 24.757 1.00 91.38 72 VAL A C 1
ATOM 552 O O . VAL A 1 72 ? -2.579 -8.757 23.737 1.00 91.38 72 VAL A O 1
ATOM 555 N N . ARG A 1 73 ? -4.533 -9.303 24.743 1.00 95.00 73 ARG A N 1
ATOM 556 C CA . ARG A 1 73 ? -5.254 -9.629 23.518 1.00 95.00 73 ARG A CA 1
ATOM 557 C C . ARG A 1 73 ? -5.638 -8.355 22.782 1.00 95.00 73 ARG A C 1
ATOM 559 O O . ARG A 1 73 ? -6.359 -7.518 23.321 1.00 95.00 73 ARG A O 1
ATOM 566 N N . VAL A 1 74 ? -5.179 -8.216 21.544 1.00 94.50 74 VAL A N 1
ATOM 567 C CA . VAL A 1 74 ? -5.408 -7.031 20.713 1.00 94.50 74 VAL A CA 1
ATOM 568 C C . VAL A 1 74 ? -6.124 -7.433 19.427 1.00 94.50 74 VAL A C 1
ATOM 570 O O . VAL A 1 74 ? -5.765 -8.419 18.778 1.00 94.50 74 VAL A O 1
ATOM 573 N N . GLY A 1 75 ? -7.150 -6.664 19.060 1.00 94.94 75 GLY A N 1
ATOM 574 C CA . GLY A 1 75 ? -7.805 -6.768 17.760 1.00 94.94 75 GLY A CA 1
ATOM 575 C C . GLY A 1 75 ? -6.990 -6.079 16.668 1.00 94.94 75 GLY A C 1
ATOM 576 O O . GLY A 1 75 ? -6.320 -5.071 16.909 1.00 94.94 75 GLY A O 1
ATOM 577 N N . LEU A 1 76 ? -7.060 -6.595 15.443 1.00 94.44 76 LEU A N 1
ATOM 578 C CA . LEU A 1 76 ? -6.290 -6.047 14.329 1.00 94.44 76 LEU A CA 1
ATOM 579 C C . LEU A 1 76 ? -6.537 -4.544 14.094 1.00 94.44 76 LEU A C 1
ATOM 581 O O . LEU A 1 76 ? -5.576 -3.804 13.889 1.00 94.44 76 LEU A O 1
ATOM 585 N N . SER A 1 77 ? -7.790 -4.083 14.154 1.00 92.00 77 SER A N 1
ATOM 586 C CA . SER A 1 77 ? -8.134 -2.668 13.943 1.00 92.00 77 SER A CA 1
ATOM 587 C C . SER A 1 77 ? -7.480 -1.752 14.980 1.00 92.00 77 SER A C 1
ATOM 589 O O . SER A 1 77 ? -6.896 -0.730 14.619 1.00 92.00 77 SER A O 1
ATOM 591 N N . ASP A 1 78 ? -7.493 -2.150 16.255 1.00 92.94 78 ASP A N 1
ATOM 592 C CA . ASP A 1 78 ? -6.845 -1.397 17.333 1.00 92.94 78 ASP A CA 1
ATOM 593 C C . ASP A 1 78 ? -5.333 -1.349 17.141 1.00 92.94 78 ASP A C 1
ATOM 595 O O . ASP A 1 78 ? -4.696 -0.312 17.346 1.00 92.94 78 ASP A O 1
ATOM 599 N N . TYR A 1 79 ? -4.743 -2.469 16.720 1.00 93.38 79 TYR A N 1
ATOM 600 C CA . TYR A 1 79 ? -3.323 -2.520 16.414 1.00 93.38 79 TYR A CA 1
ATOM 601 C C . TYR A 1 79 ? -2.966 -1.589 15.249 1.00 93.38 79 TYR A C 1
ATOM 603 O O . TYR A 1 79 ? -2.027 -0.799 15.369 1.00 93.38 79 TYR A O 1
ATOM 611 N N . MET A 1 80 ? -3.730 -1.632 14.153 1.00 94.38 80 MET A N 1
ATOM 612 C CA . MET A 1 80 ? -3.542 -0.749 12.998 1.00 94.38 80 MET A CA 1
ATOM 613 C C . MET A 1 80 ? -3.673 0.726 13.388 1.00 94.38 80 MET A C 1
ATOM 615 O O . MET A 1 80 ? -2.840 1.532 12.975 1.00 94.38 80 MET A O 1
ATOM 619 N N . ALA A 1 81 ? -4.652 1.084 14.224 1.00 92.94 81 ALA A N 1
ATOM 620 C CA . ALA A 1 81 ? -4.817 2.451 14.715 1.00 92.94 81 ALA A CA 1
ATOM 621 C C . ALA A 1 81 ? -3.599 2.908 15.540 1.00 92.94 81 ALA A C 1
ATOM 623 O O . ALA A 1 81 ? -3.013 3.955 15.258 1.00 92.94 81 ALA A O 1
ATOM 624 N N . ARG A 1 82 ? -3.146 2.087 16.498 1.00 92.06 82 ARG A N 1
ATOM 625 C CA . ARG A 1 82 ? -1.979 2.387 17.354 1.00 92.06 82 ARG A CA 1
ATOM 626 C C . ARG A 1 82 ? -0.666 2.467 16.576 1.00 92.06 82 ARG A C 1
ATOM 628 O O . ARG A 1 82 ? 0.220 3.235 16.943 1.00 92.06 82 ARG A O 1
ATOM 635 N N . ARG A 1 83 ? -0.515 1.659 15.522 1.00 92.31 83 ARG A N 1
ATOM 636 C CA . ARG A 1 83 ? 0.686 1.620 14.668 1.00 92.31 83 ARG A CA 1
ATOM 637 C C . ARG A 1 83 ? 0.588 2.502 13.430 1.00 92.31 83 ARG A C 1
ATOM 639 O O . ARG A 1 83 ? 1.540 2.527 12.655 1.00 92.31 83 ARG A O 1
ATOM 646 N N . ARG A 1 84 ? -0.518 3.235 13.263 1.00 93.50 84 ARG A N 1
ATOM 647 C CA . ARG A 1 84 ? -0.780 4.101 12.106 1.00 93.50 84 ARG A CA 1
ATOM 648 C C . ARG A 1 84 ? -0.605 3.351 10.780 1.00 93.50 84 ARG A C 1
ATOM 650 O O . ARG A 1 84 ? 0.112 3.781 9.879 1.00 93.50 84 ARG A O 1
ATOM 657 N N . THR A 1 85 ? -1.231 2.183 10.683 1.00 94.69 85 THR A N 1
ATOM 658 C CA . THR A 1 85 ? -1.215 1.349 9.479 1.00 94.69 85 THR A CA 1
ATOM 659 C C . THR A 1 85 ? -2.301 1.811 8.507 1.00 94.69 85 THR A C 1
ATOM 661 O O . THR A 1 85 ? -3.487 1.781 8.828 1.00 94.69 85 THR A O 1
ATOM 664 N N . ALA A 1 86 ? -1.891 2.208 7.301 1.00 94.06 86 ALA A N 1
ATOM 665 C CA . ALA A 1 86 ? -2.784 2.714 6.257 1.00 94.06 86 ALA A CA 1
ATOM 666 C C . ALA A 1 86 ? -3.648 1.625 5.601 1.00 94.06 86 ALA A C 1
ATOM 668 O O . ALA A 1 86 ? -4.782 1.886 5.208 1.00 94.06 86 ALA A O 1
ATOM 669 N N . GLY A 1 87 ? -3.136 0.399 5.508 1.00 94.69 87 GLY A N 1
ATOM 670 C CA . GLY A 1 87 ? -3.873 -0.740 4.979 1.00 94.69 87 GLY A CA 1
ATOM 671 C C . GLY A 1 87 ? -3.133 -2.054 5.187 1.00 94.69 87 GLY A C 1
ATOM 672 O O . GLY A 1 87 ? -1.911 -2.071 5.344 1.00 94.69 87 GLY A O 1
ATOM 673 N N . LEU A 1 88 ? -3.891 -3.145 5.214 1.00 96.38 88 LEU A N 1
ATOM 674 C CA . LEU A 1 88 ? -3.391 -4.508 5.319 1.00 96.38 88 LEU A CA 1
ATOM 675 C C . LEU A 1 88 ? -4.224 -5.430 4.426 1.00 96.38 88 LEU A C 1
ATOM 677 O O . LEU A 1 88 ? -5.447 -5.493 4.552 1.00 96.38 88 LEU A O 1
ATOM 681 N N . LEU A 1 89 ? -3.530 -6.176 3.570 1.00 96.50 89 LEU A N 1
ATOM 682 C CA . LEU A 1 89 ? -4.091 -7.203 2.701 1.00 96.50 89 LEU A CA 1
ATOM 683 C C . LEU A 1 89 ? -3.373 -8.527 2.982 1.00 96.50 89 LEU A C 1
ATOM 685 O O . LEU A 1 89 ? -2.145 -8.597 2.905 1.00 96.50 89 LEU A O 1
ATOM 689 N N . ILE A 1 90 ? -4.128 -9.576 3.305 1.00 97.00 90 ILE A N 1
ATOM 690 C CA . ILE A 1 90 ? -3.614 -10.934 3.507 1.00 97.00 90 ILE A CA 1
ATOM 691 C C . ILE A 1 90 ? -4.224 -11.833 2.441 1.00 97.00 90 ILE A C 1
ATOM 693 O O . ILE A 1 90 ? -5.440 -12.033 2.401 1.00 97.00 90 ILE A O 1
ATOM 697 N N . LEU A 1 91 ? -3.357 -12.413 1.614 1.00 97.31 91 LEU A N 1
ATOM 698 C CA . LEU A 1 91 ? -3.744 -13.351 0.570 1.00 97.31 91 LEU A CA 1
ATOM 699 C C . LEU A 1 91 ? -3.333 -14.776 0.938 1.00 97.31 91 LEU A C 1
ATOM 701 O O . LEU A 1 91 ? -2.215 -15.016 1.402 1.00 97.31 91 LEU A O 1
ATOM 705 N N . LYS A 1 92 ? -4.202 -15.745 0.651 1.00 97.19 92 LYS A N 1
ATOM 706 C CA . LYS A 1 92 ? -3.868 -17.173 0.675 1.00 97.19 92 LYS A CA 1
ATOM 707 C C . LYS A 1 92 ? -4.284 -17.786 -0.654 1.00 97.19 92 LYS A C 1
ATOM 709 O O . LYS A 1 92 ? -5.454 -17.771 -0.998 1.00 97.19 92 LYS A O 1
ATOM 714 N N . ARG A 1 93 ? -3.311 -18.325 -1.400 1.00 95.88 93 ARG A N 1
ATOM 715 C CA . ARG A 1 93 ? -3.529 -18.937 -2.730 1.00 95.88 93 ARG A CA 1
ATOM 716 C C . ARG A 1 93 ? -4.247 -18.015 -3.733 1.00 95.88 93 ARG A C 1
ATOM 718 O O . ARG A 1 93 ? -5.032 -18.472 -4.545 1.00 95.88 93 ARG A O 1
ATOM 725 N N . GLY A 1 94 ? -3.950 -16.716 -3.690 1.00 96.31 94 GLY A N 1
ATOM 726 C CA . GLY A 1 94 ? -4.574 -15.730 -4.580 1.00 96.31 94 GLY A CA 1
ATOM 727 C C . GLY A 1 94 ? -5.968 -15.272 -4.147 1.00 96.31 94 GLY A C 1
ATOM 728 O O . GLY A 1 94 ? -6.575 -14.481 -4.857 1.00 96.31 94 GLY A O 1
ATOM 729 N N . GLU A 1 95 ? -6.447 -15.719 -2.986 1.00 98.06 95 GLU A N 1
ATOM 730 C CA . GLU A 1 95 ? -7.740 -15.337 -2.421 1.00 98.06 95 GLU A CA 1
ATOM 731 C C . GLU A 1 95 ? -7.547 -14.418 -1.203 1.00 98.06 95 GLU A C 1
ATOM 733 O O . GLU A 1 95 ? -6.585 -14.574 -0.441 1.00 98.06 95 GLU A O 1
ATOM 738 N N . ILE A 1 96 ? -8.462 -13.472 -0.997 1.00 98.12 96 ILE A N 1
ATOM 739 C CA . ILE A 1 96 ? -8.427 -12.482 0.085 1.00 98.12 96 ILE A CA 1
ATOM 740 C C . ILE A 1 96 ? -8.908 -13.121 1.388 1.00 98.12 96 ILE A C 1
ATOM 742 O O . ILE A 1 96 ? -10.102 -13.333 1.584 1.00 98.12 96 ILE A O 1
ATOM 746 N N . ALA A 1 97 ? -7.987 -13.392 2.311 1.00 98.12 97 ALA A N 1
ATOM 747 C CA . ALA A 1 97 ? -8.331 -13.816 3.669 1.00 98.12 97 ALA A CA 1
ATOM 748 C C . ALA A 1 97 ? -8.642 -12.620 4.582 1.00 98.12 97 ALA A C 1
ATOM 750 O O . ALA A 1 97 ? -9.407 -12.747 5.539 1.00 98.12 97 ALA A O 1
ATOM 751 N N . LEU A 1 98 ? -8.045 -11.460 4.298 1.00 97.50 98 LEU A N 1
ATOM 752 C CA . LEU A 1 98 ? -8.296 -10.207 5.002 1.00 97.50 98 LEU A CA 1
ATOM 753 C C . LEU A 1 98 ? -7.959 -9.016 4.117 1.00 97.50 98 LEU A C 1
ATOM 755 O O . LEU A 1 98 ? -6.883 -8.981 3.531 1.00 97.50 98 LEU A O 1
ATOM 759 N N . GLU A 1 99 ? -8.821 -8.009 4.131 1.00 96.81 99 GLU A N 1
ATOM 760 C CA . GLU A 1 99 ? -8.554 -6.687 3.579 1.00 96.81 99 GLU A CA 1
ATOM 761 C C . GLU A 1 99 ? -9.126 -5.626 4.529 1.00 96.81 99 GLU A C 1
ATOM 763 O O . GLU A 1 99 ? -10.293 -5.699 4.941 1.00 96.81 99 GLU A O 1
ATOM 768 N N . ARG A 1 100 ? -8.273 -4.694 4.968 1.00 95.94 100 ARG A N 1
ATOM 769 C CA . ARG A 1 100 ? -8.611 -3.623 5.917 1.00 95.94 100 ARG A CA 1
ATOM 770 C C . ARG A 1 100 ? -7.808 -2.367 5.614 1.00 95.94 100 ARG A C 1
ATOM 772 O O . ARG A 1 100 ? -6.620 -2.448 5.314 1.00 95.94 100 ARG A O 1
ATOM 779 N N . TYR A 1 101 ? -8.436 -1.211 5.790 1.00 94.75 101 TYR A N 1
ATOM 780 C CA . TYR A 1 101 ? -7.822 0.095 5.564 1.00 94.75 101 TYR A CA 1
ATOM 781 C C . TYR A 1 101 ? -7.976 0.982 6.792 1.00 94.75 101 TYR A C 1
ATOM 783 O O . TYR A 1 101 ? -8.944 0.870 7.542 1.00 94.75 101 TYR A O 1
ATOM 791 N N . GLY A 1 102 ? -6.996 1.851 7.000 1.00 92.38 102 GLY A N 1
ATOM 792 C CA . GLY A 1 102 ? -6.961 2.819 8.084 1.00 92.38 102 GLY A CA 1
ATOM 793 C C . GLY A 1 102 ? -6.629 4.210 7.566 1.00 92.38 102 GLY A C 1
ATOM 794 O O . GLY A 1 102 ? -6.291 4.405 6.397 1.00 92.38 102 GLY A O 1
ATOM 795 N N . MET A 1 103 ? -6.698 5.194 8.461 1.00 90.00 103 MET A N 1
ATOM 796 C CA . MET A 1 103 ? -6.279 6.576 8.195 1.00 90.00 103 MET A CA 1
ATOM 797 C C . MET A 1 103 ? -7.048 7.263 7.052 1.00 90.00 103 MET A C 1
ATOM 799 O O . MET A 1 103 ? -6.517 8.194 6.464 1.00 90.00 103 MET A O 1
ATOM 803 N N . GLY A 1 104 ? -8.266 6.816 6.724 1.00 87.38 104 GLY A N 1
ATOM 804 C CA . GLY A 1 104 ? -9.066 7.354 5.613 1.00 87.38 104 GLY A CA 1
ATOM 805 C C . GLY A 1 104 ? -8.740 6.753 4.240 1.00 87.38 104 GLY A C 1
ATOM 806 O O . GLY A 1 104 ? -9.186 7.274 3.227 1.00 87.38 104 GLY A O 1
ATOM 807 N N . ASN A 1 105 ? -7.952 5.673 4.183 1.00 89.06 105 ASN A N 1
ATOM 808 C CA . ASN A 1 105 ? -7.736 4.928 2.942 1.00 89.06 105 ASN A CA 1
ATOM 809 C C . ASN A 1 105 ? -8.902 3.969 2.653 1.00 89.06 105 ASN A C 1
ATOM 811 O O . ASN A 1 105 ? -9.596 3.518 3.564 1.00 89.06 105 ASN A O 1
ATOM 815 N N . GLY A 1 106 ? -9.041 3.602 1.383 1.00 90.94 106 GLY A N 1
ATOM 816 C CA . GLY A 1 106 ? -9.903 2.525 0.900 1.00 90.94 106 GLY A CA 1
ATOM 817 C C . GLY A 1 106 ? -9.231 1.725 -0.225 1.00 90.94 106 GLY A C 1
ATOM 818 O O . GLY A 1 106 ? -8.074 2.003 -0.548 1.00 90.94 106 GLY A O 1
ATOM 819 N N . PRO A 1 107 ? -9.948 0.774 -0.854 1.00 89.88 107 PRO A N 1
ATOM 820 C CA . PRO A 1 107 ? -9.388 -0.126 -1.870 1.00 89.88 107 PRO A CA 1
ATOM 821 C C . PRO A 1 107 ? -8.724 0.557 -3.062 1.00 89.88 107 PRO A C 1
ATOM 823 O O . PRO A 1 107 ? -7.714 0.080 -3.568 1.00 89.88 107 PRO A O 1
ATOM 826 N N . GLU A 1 108 ? -9.249 1.712 -3.460 1.00 86.81 108 GLU A N 1
ATOM 827 C CA . GLU A 1 108 ? -8.753 2.479 -4.607 1.00 86.81 108 GLU A CA 1
ATOM 828 C C . GLU A 1 108 ? -7.691 3.527 -4.226 1.00 86.81 108 GLU A C 1
ATOM 830 O O . GLU A 1 108 ? -7.176 4.246 -5.084 1.00 86.81 108 GLU A O 1
ATOM 835 N N . SER A 1 109 ? -7.356 3.656 -2.936 1.00 86.38 109 SER A N 1
ATOM 836 C CA . SER A 1 109 ? -6.357 4.629 -2.479 1.00 86.38 109 SER A CA 1
ATOM 837 C C . SER A 1 109 ? -4.949 4.204 -2.885 1.00 86.38 109 SER A C 1
ATOM 839 O O . SER A 1 109 ? -4.543 3.065 -2.645 1.00 86.38 109 SER A O 1
ATOM 841 N N . ARG A 1 110 ? -4.154 5.137 -3.421 1.00 88.06 110 ARG A N 1
ATOM 842 C CA . ARG A 1 110 ? -2.711 4.918 -3.560 1.00 88.06 110 ARG A CA 1
ATOM 843 C C . ARG A 1 110 ? -1.980 5.265 -2.279 1.00 88.06 110 ARG A C 1
ATOM 845 O O . ARG A 1 110 ? -2.436 6.053 -1.458 1.00 88.06 110 ARG A O 1
ATOM 852 N N . TRP A 1 111 ? -0.804 4.672 -2.134 1.00 91.88 111 TRP A N 1
ATOM 853 C CA . TRP A 1 111 ? 0.084 4.940 -1.019 1.00 91.88 111 TRP A CA 1
ATOM 854 C C . TRP A 1 111 ? 1.537 4.896 -1.474 1.00 91.88 111 TRP A C 1
ATOM 856 O O . TRP A 1 111 ? 1.924 4.028 -2.265 1.00 91.88 111 TRP A O 1
ATOM 866 N N . ALA A 1 112 ? 2.355 5.807 -0.952 1.00 91.81 112 ALA A N 1
ATOM 867 C CA . ALA A 1 112 ? 3.791 5.813 -1.176 1.00 91.81 112 ALA A CA 1
ATOM 868 C C . ALA A 1 112 ? 4.415 4.465 -0.769 1.00 91.81 112 ALA A C 1
ATOM 870 O O . ALA A 1 112 ? 4.472 4.102 0.406 1.00 91.81 112 ALA A O 1
ATOM 871 N N . SER A 1 113 ? 4.916 3.715 -1.751 1.00 90.38 113 SER A N 1
ATOM 872 C CA . SER A 1 113 ? 5.472 2.371 -1.523 1.00 90.38 113 SER A CA 1
ATOM 873 C C . SER A 1 113 ? 6.855 2.380 -0.857 1.00 90.38 113 SER A C 1
ATOM 875 O O . SER A 1 113 ? 7.336 1.341 -0.387 1.00 90.38 113 SER A O 1
ATOM 877 N N . MET A 1 114 ? 7.507 3.548 -0.821 1.00 90.44 114 MET A N 1
ATOM 878 C CA . MET A 1 114 ? 8.881 3.730 -0.358 1.00 90.44 114 MET A CA 1
ATOM 879 C C . MET A 1 114 ? 9.825 2.721 -1.038 1.00 90.44 114 MET A C 1
ATOM 881 O O . MET A 1 114 ? 9.803 2.534 -2.255 1.00 90.44 114 MET A O 1
ATOM 885 N N . SER A 1 115 ? 10.682 2.045 -0.274 1.00 94.12 115 SER A N 1
ATOM 886 C CA . SER A 1 115 ? 11.667 1.111 -0.827 1.00 94.12 115 SER A CA 1
ATOM 887 C C . SER A 1 115 ? 11.074 -0.170 -1.415 1.00 94.12 115 SER A C 1
ATOM 889 O O . SER A 1 115 ? 11.813 -0.888 -2.085 1.00 94.12 115 SER A O 1
ATOM 891 N N . THR A 1 116 ? 9.777 -0.443 -1.257 1.00 92.88 116 THR A N 1
ATOM 892 C CA . THR A 1 116 ? 9.121 -1.578 -1.931 1.00 92.88 116 THR A CA 1
ATOM 893 C C . THR A 1 116 ? 9.284 -1.490 -3.452 1.00 92.88 116 THR A C 1
ATOM 895 O O . THR A 1 116 ? 9.510 -2.510 -4.104 1.00 92.88 116 THR A O 1
ATOM 898 N N . ALA A 1 117 ? 9.308 -0.272 -4.009 1.00 91.38 117 ALA A N 1
ATOM 899 C CA . ALA A 1 117 ? 9.564 -0.029 -5.429 1.00 91.38 117 ALA A CA 1
ATOM 900 C C . ALA A 1 117 ? 10.871 -0.665 -5.943 1.00 91.38 117 ALA A C 1
ATOM 902 O O . ALA A 1 117 ? 10.929 -1.105 -7.087 1.00 91.38 117 ALA A O 1
ATOM 903 N N . LYS A 1 118 ? 11.909 -0.781 -5.101 1.00 92.38 118 LYS A N 1
ATOM 904 C CA . LYS A 1 118 ? 13.189 -1.400 -5.491 1.00 92.38 118 LYS A CA 1
ATOM 905 C C . LYS A 1 118 ? 13.027 -2.873 -5.853 1.00 92.38 118 LYS A C 1
ATOM 907 O O . LYS A 1 118 ? 13.670 -3.334 -6.788 1.00 92.38 118 LYS A O 1
ATOM 912 N N . SER A 1 119 ? 12.146 -3.586 -5.149 1.00 94.50 119 SER A N 1
ATOM 913 C CA . SER A 1 119 ? 11.869 -4.996 -5.442 1.00 94.50 119 SER A CA 1
ATOM 914 C C . SER A 1 119 ? 11.203 -5.141 -6.806 1.00 94.50 119 SER A C 1
ATOM 916 O O . SER A 1 119 ? 11.607 -5.995 -7.583 1.00 94.50 119 SER A O 1
ATOM 918 N N . ILE A 1 120 ? 10.264 -4.248 -7.142 1.00 93.31 120 ILE A N 1
ATOM 919 C CA . ILE A 1 120 ? 9.622 -4.216 -8.465 1.00 93.31 120 ILE A CA 1
ATOM 920 C C . ILE A 1 120 ? 10.675 -3.987 -9.555 1.00 93.31 120 ILE A C 1
ATOM 922 O O . ILE A 1 120 ? 10.733 -4.743 -10.523 1.00 93.31 120 ILE A O 1
ATOM 926 N N . THR A 1 121 ? 11.557 -2.997 -9.380 1.00 92.44 121 THR A N 1
ATOM 927 C CA . THR A 1 121 ? 12.651 -2.736 -10.327 1.00 92.44 121 THR A CA 1
ATOM 928 C C . THR A 1 121 ? 13.585 -3.937 -10.469 1.00 92.44 121 THR A C 1
ATOM 930 O O . THR A 1 121 ? 13.936 -4.302 -11.588 1.00 92.44 121 THR A O 1
ATOM 933 N N . ALA A 1 122 ? 13.967 -4.583 -9.364 1.00 92.75 122 ALA A N 1
ATOM 934 C CA . ALA A 1 122 ? 14.820 -5.769 -9.397 1.00 92.75 122 ALA A CA 1
ATOM 935 C C . ALA A 1 122 ? 14.148 -6.941 -10.130 1.00 92.75 122 ALA A C 1
ATOM 937 O O . ALA A 1 122 ? 14.796 -7.602 -10.940 1.00 92.75 122 ALA A O 1
ATOM 938 N N . THR A 1 123 ? 12.847 -7.161 -9.916 1.00 94.75 123 THR A N 1
ATOM 939 C CA . THR A 1 123 ? 12.069 -8.169 -10.652 1.00 94.75 123 THR A CA 1
ATOM 940 C C . THR A 1 123 ? 12.033 -7.871 -12.150 1.00 94.75 123 THR A C 1
ATOM 942 O O . THR A 1 123 ? 12.258 -8.778 -12.945 1.00 94.75 123 THR A O 1
ATOM 945 N N . LEU A 1 124 ? 11.813 -6.613 -12.549 1.00 94.00 124 LEU A N 1
ATOM 946 C CA . LEU A 1 124 ? 11.813 -6.216 -13.964 1.00 94.00 124 LEU A CA 1
ATOM 947 C C . LEU A 1 124 ? 13.187 -6.392 -14.619 1.00 94.00 124 LEU A C 1
ATOM 949 O O . LEU A 1 124 ? 13.265 -6.838 -15.759 1.00 94.00 124 LEU A O 1
ATOM 953 N N . VAL A 1 125 ? 14.271 -6.092 -13.897 1.00 92.25 125 VAL A N 1
ATOM 954 C CA . VAL A 1 125 ? 15.636 -6.381 -14.366 1.00 92.25 125 VAL A CA 1
ATOM 955 C C . VAL A 1 125 ? 15.843 -7.887 -14.534 1.00 92.25 125 VAL A C 1
ATOM 957 O O . VAL A 1 125 ? 16.391 -8.307 -15.548 1.00 92.25 125 VAL A O 1
ATOM 960 N N . GLY A 1 126 ? 15.362 -8.699 -13.588 1.00 93.06 126 GLY A N 1
ATOM 961 C CA . GLY A 1 126 ? 15.367 -10.160 -13.694 1.00 93.06 126 GLY A CA 1
ATOM 962 C C . GLY A 1 126 ? 14.636 -10.675 -14.937 1.00 93.06 126 GLY A C 1
ATOM 963 O O . GLY A 1 126 ? 15.190 -11.487 -15.673 1.00 93.06 126 GLY A O 1
ATOM 964 N N . ALA A 1 127 ? 13.433 -10.162 -15.206 1.00 95.69 127 ALA A N 1
ATOM 965 C CA . ALA A 1 127 ? 12.663 -10.507 -16.403 1.00 95.69 127 ALA A CA 1
ATOM 966 C C . ALA A 1 127 ? 13.398 -10.098 -17.690 1.00 95.69 127 ALA A C 1
ATOM 968 O O . ALA A 1 127 ? 13.569 -10.909 -18.590 1.00 95.69 127 ALA A O 1
ATOM 969 N N . ALA A 1 128 ? 13.939 -8.878 -17.745 1.00 93.31 128 ALA A N 1
ATOM 970 C CA . ALA A 1 128 ? 14.680 -8.399 -18.909 1.00 93.31 128 ALA A CA 1
ATOM 971 C C . ALA A 1 128 ? 15.978 -9.187 -19.175 1.00 93.31 128 ALA A C 1
ATOM 973 O O . ALA A 1 128 ? 16.380 -9.324 -20.328 1.00 93.31 128 ALA A O 1
ATOM 974 N N . LEU A 1 129 ? 16.637 -9.709 -18.13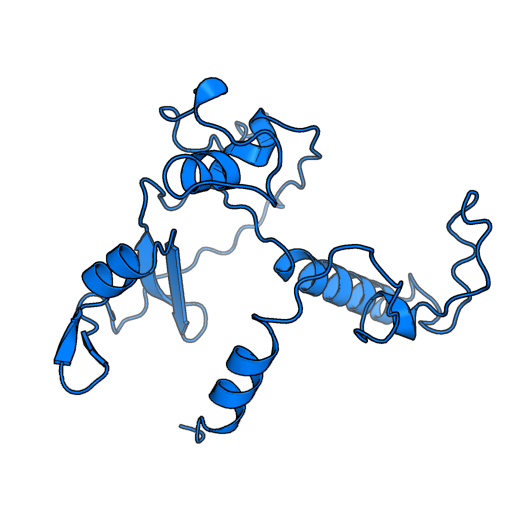5 1.00 91.94 129 LEU A N 1
ATOM 975 C CA . LEU A 1 129 ? 17.766 -10.637 -18.287 1.00 91.94 129 LEU A CA 1
ATOM 976 C C . LEU A 1 129 ? 17.315 -11.976 -18.864 1.00 91.94 129 LEU A C 1
ATOM 978 O O . LEU A 1 129 ? 17.935 -12.476 -19.797 1.00 91.94 129 LEU A O 1
ATOM 982 N N . HIS A 1 130 ? 16.244 -12.547 -18.307 1.00 93.19 130 HIS A N 1
ATOM 983 C CA . HIS A 1 130 ? 15.675 -13.808 -18.778 1.00 93.19 130 HIS A CA 1
ATOM 984 C C . HIS A 1 130 ? 15.269 -13.723 -20.257 1.00 93.19 130 HIS A C 1
ATOM 986 O O . HIS A 1 130 ? 15.552 -14.634 -21.030 1.00 93.19 130 HIS A O 1
ATOM 992 N N . ASP A 1 131 ? 14.690 -12.593 -20.660 1.00 94.50 131 ASP A N 1
ATOM 993 C CA . ASP A 1 131 ? 14.228 -12.351 -22.028 1.00 94.50 131 ASP A CA 1
ATOM 994 C C . ASP A 1 131 ? 15.361 -11.905 -22.980 1.00 94.50 131 ASP A C 1
ATOM 996 O O . ASP A 1 131 ? 15.118 -11.616 -24.151 1.00 94.50 131 ASP A O 1
ATOM 1000 N N . GLY A 1 132 ? 16.607 -11.812 -22.495 1.00 92.19 132 GLY A N 1
ATOM 1001 C CA . GLY A 1 132 ? 17.782 -11.417 -23.283 1.00 92.19 132 GLY A CA 1
ATOM 1002 C C . GLY A 1 132 ? 17.873 -9.923 -23.621 1.00 92.19 132 GLY A C 1
ATOM 1003 O O . GLY A 1 132 ? 18.819 -9.501 -24.287 1.00 92.19 132 GLY A O 1
ATOM 1004 N N . ALA A 1 133 ? 16.937 -9.098 -23.141 1.00 91.19 133 ALA A N 1
ATOM 1005 C CA . ALA A 1 133 ? 16.960 -7.643 -23.308 1.00 91.19 133 ALA A CA 1
ATOM 1006 C C . ALA A 1 133 ? 18.109 -6.975 -22.527 1.00 91.19 133 ALA A C 1
ATOM 1008 O O . ALA A 1 133 ? 18.593 -5.909 -22.912 1.00 91.19 133 ALA A O 1
ATOM 1009 N N . ILE A 1 134 ? 18.568 -7.606 -21.442 1.00 86.81 134 ILE A N 1
ATOM 1010 C CA . ILE A 1 134 ? 19.820 -7.275 -20.755 1.00 86.81 134 ILE A CA 1
ATOM 1011 C C . ILE A 1 134 ? 20.755 -8.474 -20.910 1.00 86.81 134 ILE A C 1
ATOM 1013 O O . ILE A 1 134 ? 20.446 -9.564 -20.447 1.00 86.81 134 ILE A O 1
ATOM 1017 N N . GLY A 1 135 ? 21.917 -8.276 -21.536 1.00 83.19 135 GLY A N 1
ATOM 1018 C CA . GLY A 1 135 ? 22.855 -9.375 -21.795 1.00 83.19 135 GLY A CA 1
ATOM 1019 C C . GLY A 1 135 ? 23.614 -9.874 -20.558 1.00 83.19 135 GLY A C 1
ATOM 1020 O O . GLY A 1 135 ? 24.033 -11.025 -20.521 1.00 83.19 135 GLY A O 1
ATOM 1021 N N . SER A 1 136 ? 23.829 -9.024 -19.546 1.00 84.81 136 SER A N 1
ATOM 1022 C CA . SER A 1 136 ? 24.506 -9.407 -18.298 1.00 84.81 136 SER A CA 1
ATOM 1023 C C . SER A 1 136 ? 24.316 -8.367 -17.190 1.00 84.81 136 SER A C 1
ATOM 1025 O O . SER A 1 136 ? 24.246 -7.168 -17.454 1.00 84.81 136 SER A O 1
ATOM 1027 N N . LEU A 1 137 ? 24.316 -8.824 -15.933 1.00 82.25 137 LEU A N 1
ATOM 1028 C CA . LEU A 1 137 ? 24.380 -7.982 -14.728 1.00 82.25 137 LEU A CA 1
ATOM 1029 C C . LEU A 1 137 ? 25.778 -7.408 -14.446 1.00 82.25 137 LEU A C 1
ATOM 1031 O O . LEU A 1 137 ? 25.925 -6.489 -13.635 1.00 82.25 137 LEU A O 1
ATOM 1035 N N . ASP A 1 138 ? 26.807 -7.960 -15.083 1.00 73.69 138 ASP A N 1
ATOM 1036 C CA . ASP A 1 138 ? 28.186 -7.476 -14.987 1.00 73.69 138 ASP A CA 1
ATOM 1037 C C . ASP A 1 138 ? 28.565 -6.557 -16.147 1.00 73.69 138 ASP A C 1
ATOM 1039 O O . ASP A 1 138 ? 29.654 -5.977 -16.135 1.00 73.69 138 ASP A O 1
ATOM 1043 N N . ALA A 1 139 ? 27.666 -6.380 -17.122 1.00 60.34 139 ALA A N 1
ATOM 1044 C CA . ALA A 1 139 ? 27.824 -5.343 -18.122 1.00 60.34 139 ALA A CA 1
ATOM 1045 C C . ALA A 1 139 ? 27.981 -3.998 -17.398 1.00 60.34 139 ALA A C 1
ATOM 1047 O O . ALA A 1 139 ? 27.170 -3.629 -16.542 1.00 60.34 139 ALA A O 1
ATOM 1048 N N . ALA A 1 140 ? 29.065 -3.281 -17.702 1.00 53.16 140 ALA A N 1
ATOM 1049 C CA . ALA A 1 140 ? 29.239 -1.924 -17.214 1.00 53.16 140 ALA A CA 1
ATOM 1050 C C . ALA A 1 140 ? 28.008 -1.116 -17.638 1.00 53.16 140 ALA A C 1
ATOM 1052 O O . ALA A 1 140 ? 27.634 -1.150 -18.807 1.00 53.16 140 ALA A O 1
ATOM 1053 N N . SER A 1 141 ? 27.364 -0.402 -16.715 1.00 48.28 141 SER A N 1
ATOM 1054 C CA . SER A 1 141 ? 26.253 0.487 -17.053 1.00 48.28 141 SER A CA 1
ATOM 1055 C C . SER A 1 141 ? 26.795 1.740 -17.749 1.00 48.28 141 SER A C 1
ATOM 1057 O O . SER A 1 141 ? 26.842 2.824 -17.175 1.00 48.28 141 SER A O 1
ATOM 1059 N N . ASN A 1 142 ? 27.243 1.603 -18.991 1.00 46.09 142 ASN A N 1
ATOM 1060 C CA . ASN A 1 142 ? 27.554 2.714 -19.892 1.00 46.09 142 ASN A CA 1
ATOM 1061 C C . ASN A 1 142 ? 26.283 3.293 -20.553 1.00 46.09 142 ASN A C 1
ATOM 1063 O O . ASN A 1 142 ? 26.356 4.229 -21.345 1.00 46.09 142 ASN A O 1
ATOM 1067 N N . THR A 1 143 ? 25.103 2.797 -20.171 1.00 47.94 143 THR A N 1
ATOM 1068 C CA . THR A 1 143 ? 23.788 3.273 -20.624 1.00 47.94 143 THR A CA 1
ATOM 1069 C C . THR A 1 143 ? 23.420 4.662 -20.087 1.00 47.94 143 THR A C 1
ATOM 1071 O O . THR A 1 143 ? 22.587 5.349 -20.677 1.00 47.94 143 THR A O 1
ATOM 1074 N N . CYS A 1 144 ? 24.052 5.124 -19.003 1.00 46.75 144 CYS A N 1
ATOM 1075 C CA . CYS A 1 144 ? 23.877 6.487 -18.505 1.00 46.75 144 CYS A CA 1
ATOM 1076 C C . CYS A 1 144 ? 24.895 7.432 -19.157 1.00 46.75 144 CYS A C 1
ATOM 1078 O O . CYS A 1 144 ? 25.976 7.657 -18.617 1.00 46.75 144 CYS A O 1
ATOM 1080 N N . ARG A 1 145 ? 24.517 8.046 -20.287 1.00 44.00 145 ARG A N 1
ATOM 1081 C CA . ARG A 1 145 ? 25.331 9.038 -21.027 1.00 44.00 145 ARG A CA 1
ATOM 1082 C C . ARG A 1 145 ? 25.796 10.264 -20.210 1.00 44.00 145 ARG A C 1
ATOM 1084 O O . ARG A 1 145 ? 26.621 11.018 -20.705 1.00 44.00 145 ARG A O 1
ATOM 1091 N N . GLY A 1 146 ? 25.295 10.461 -18.986 1.00 40.81 146 GLY A N 1
ATOM 1092 C CA . GLY A 1 146 ? 25.676 11.558 -18.083 1.00 40.81 146 GLY A CA 1
ATOM 1093 C C . GLY A 1 146 ? 26.361 11.137 -16.776 1.00 40.81 146 GLY A C 1
ATOM 1094 O O . GLY A 1 146 ? 26.669 11.996 -15.954 1.00 40.81 146 GLY A O 1
ATOM 1095 N N . CYS A 1 147 ? 26.599 9.843 -16.536 1.00 44.03 147 CYS A N 1
ATOM 1096 C CA . CYS A 1 147 ? 27.240 9.393 -15.299 1.00 44.03 147 CYS A CA 1
ATOM 1097 C C . CYS A 1 147 ? 28.768 9.402 -15.441 1.00 44.03 147 CYS A C 1
ATOM 1099 O O . CYS A 1 147 ? 29.383 8.378 -15.721 1.00 44.03 147 CYS A O 1
ATOM 1101 N N . ALA A 1 148 ? 29.395 10.552 -15.189 1.00 41.09 148 ALA A N 1
ATOM 1102 C CA . ALA A 1 148 ? 30.827 10.629 -14.903 1.00 41.09 148 ALA A CA 1
ATOM 1103 C C . ALA A 1 148 ? 31.102 10.134 -13.468 1.00 41.09 148 ALA A C 1
ATOM 1105 O O . ALA A 1 148 ? 31.442 10.903 -12.574 1.00 41.09 148 ALA A O 1
ATOM 1106 N N . ALA A 1 149 ? 30.905 8.842 -13.215 1.00 42.78 149 ALA A N 1
ATOM 1107 C CA . ALA A 1 149 ? 31.320 8.203 -11.973 1.00 42.78 149 ALA A CA 1
ATOM 1108 C C . ALA A 1 149 ? 31.792 6.778 -12.277 1.00 42.78 149 ALA A C 1
ATOM 1110 O O . ALA A 1 149 ? 31.206 6.093 -13.109 1.00 42.78 149 ALA A O 1
ATOM 1111 N N . ARG A 1 150 ? 32.896 6.382 -11.629 1.00 41.44 150 ARG A N 1
ATOM 1112 C CA . ARG A 1 150 ? 33.643 5.122 -11.813 1.00 41.44 150 ARG A CA 1
ATOM 1113 C C . ARG A 1 150 ? 32.727 3.918 -12.090 1.00 41.44 150 ARG A C 1
ATOM 1115 O O . ARG A 1 150 ? 31.695 3.816 -11.433 1.00 41.44 150 ARG A O 1
ATOM 1122 N N . PRO A 1 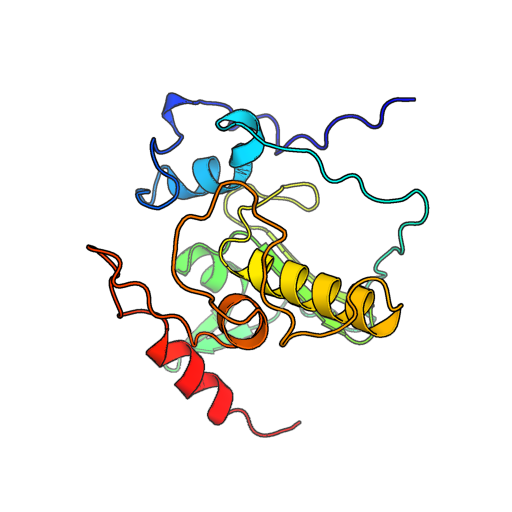151 ? 33.126 2.978 -12.970 1.00 39.78 151 PRO A N 1
ATOM 1123 C CA . PRO A 1 151 ? 32.274 1.873 -13.400 1.00 39.78 151 PRO A CA 1
ATOM 1124 C C . PRO A 1 151 ? 31.785 1.060 -12.196 1.00 39.78 151 PRO A C 1
ATOM 1126 O O . PRO A 1 151 ? 32.542 0.314 -11.572 1.00 39.78 151 PRO A O 1
ATOM 1129 N N . THR A 1 152 ? 30.510 1.216 -11.855 1.00 44.72 152 THR A N 1
ATOM 1130 C CA . THR A 1 152 ? 29.814 0.387 -10.875 1.00 44.72 152 THR A CA 1
ATOM 1131 C C . THR A 1 152 ? 29.027 -0.682 -11.624 1.00 44.72 152 THR A C 1
ATOM 1133 O O . THR A 1 152 ? 28.302 -0.408 -12.575 1.00 44.72 152 THR A O 1
ATOM 1136 N N . ARG A 1 153 ? 29.225 -1.943 -11.229 1.00 44.38 153 ARG A N 1
ATOM 1137 C CA . ARG A 1 153 ? 28.560 -3.108 -11.831 1.00 44.38 153 ARG A CA 1
ATOM 1138 C C . ARG A 1 153 ? 27.065 -3.094 -11.498 1.00 44.38 153 ARG A C 1
ATOM 1140 O O . ARG A 1 153 ? 26.712 -2.786 -10.355 1.00 44.38 153 ARG A O 1
ATOM 1147 N N . ALA A 1 154 ? 26.195 -3.487 -12.433 1.00 41.34 154 ALA A N 1
ATOM 1148 C CA . ALA A 1 154 ? 24.746 -3.528 -12.197 1.00 41.34 154 ALA A CA 1
ATOM 1149 C C . ALA A 1 154 ? 24.358 -4.516 -11.074 1.00 41.34 154 ALA A C 1
ATOM 1151 O O . ALA A 1 154 ? 23.435 -4.243 -10.300 1.00 41.34 154 ALA A O 1
ATOM 1152 N N . SER A 1 155 ? 25.148 -5.583 -10.885 1.00 35.56 155 SER A N 1
ATOM 1153 C CA . SER A 1 155 ? 25.049 -6.523 -9.754 1.00 35.56 155 SER A CA 1
ATOM 1154 C C . SER A 1 155 ? 25.104 -5.854 -8.370 1.00 35.56 155 SER A C 1
ATOM 1156 O O . SER A 1 155 ? 24.517 -6.355 -7.409 1.00 35.56 155 SER A O 1
ATOM 1158 N N . ARG A 1 156 ? 25.755 -4.689 -8.259 1.00 40.16 156 ARG A N 1
ATOM 1159 C CA . ARG A 1 156 ? 26.006 -3.997 -6.986 1.00 40.16 156 ARG A CA 1
ATOM 1160 C C . ARG A 1 156 ? 25.027 -2.853 -6.686 1.00 40.16 156 ARG A C 1
ATOM 1162 O O . ARG A 1 156 ? 24.997 -2.379 -5.555 1.00 40.16 156 ARG A O 1
ATOM 1169 N N . PHE A 1 157 ? 24.245 -2.423 -7.680 1.00 35.16 157 PHE A N 1
ATOM 1170 C CA . PHE A 1 157 ? 23.335 -1.276 -7.571 1.00 35.16 157 PHE A CA 1
ATOM 1171 C C . PHE A 1 157 ? 21.859 -1.677 -7.422 1.00 35.16 157 PHE A C 1
ATOM 1173 O O . PHE A 1 157 ? 21.110 -0.979 -6.743 1.00 35.16 157 PHE A O 1
ATOM 1180 N N . VAL A 1 158 ? 21.434 -2.792 -8.032 1.00 39.28 158 VAL A N 1
ATOM 1181 C CA . VAL A 1 158 ? 20.000 -3.143 -8.123 1.00 39.28 158 VAL A CA 1
ATOM 1182 C C . VAL A 1 158 ? 19.590 -4.293 -7.197 1.00 39.28 158 VAL A C 1
ATOM 1184 O O . VAL A 1 158 ? 18.476 -4.289 -6.683 1.00 39.28 158 VAL A O 1
ATOM 1187 N N . ILE A 1 159 ? 20.470 -5.272 -6.970 1.00 44.31 159 ILE A N 1
ATOM 1188 C CA . ILE A 1 159 ? 20.089 -6.562 -6.359 1.00 44.31 159 ILE A CA 1
ATOM 1189 C C . ILE A 1 159 ? 20.716 -6.743 -4.974 1.00 44.31 159 ILE A C 1
ATOM 1191 O O . ILE A 1 159 ? 20.068 -7.201 -4.038 1.00 44.31 159 ILE A O 1
ATOM 1195 N N . SER A 1 160 ? 21.973 -6.334 -4.822 1.00 35.78 160 SER A N 1
ATOM 1196 C CA . SER A 1 160 ? 22.655 -6.283 -3.535 1.00 35.78 160 SER A CA 1
ATOM 1197 C C . SER A 1 160 ? 22.638 -4.851 -3.017 1.00 35.78 160 SER A C 1
ATOM 1199 O O . SER A 1 160 ? 22.966 -3.923 -3.754 1.00 35.78 160 SER A O 1
ATOM 1201 N N . CYS A 1 161 ? 22.329 -4.662 -1.732 1.00 38.03 161 CYS A N 1
ATOM 1202 C CA . CYS A 1 161 ? 22.544 -3.407 -0.999 1.00 38.03 161 CYS A CA 1
ATOM 1203 C C . CYS A 1 161 ? 24.063 -3.146 -0.799 1.00 38.03 161 CYS A C 1
ATOM 1205 O O . CYS A 1 161 ? 24.528 -2.854 0.298 1.00 38.03 161 CYS A O 1
ATOM 1207 N N . GLY A 1 162 ? 24.867 -3.372 -1.843 1.00 32.47 162 GLY A N 1
ATOM 1208 C CA . GLY A 1 162 ? 26.327 -3.478 -1.815 1.00 32.47 162 GLY A CA 1
ATOM 1209 C C . GLY A 1 162 ? 27.050 -2.235 -2.331 1.00 32.47 162 GLY A C 1
ATOM 1210 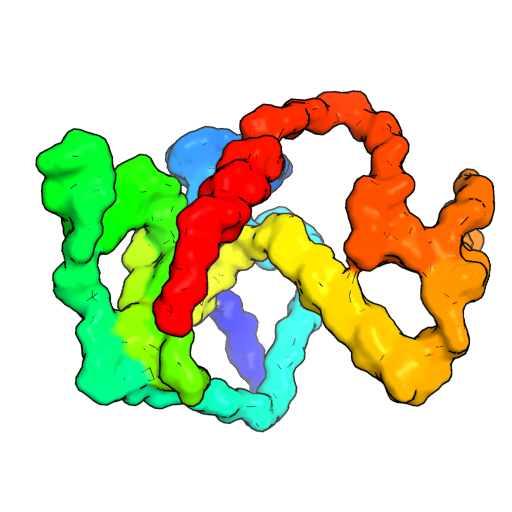O O . GLY A 1 162 ? 28.284 -2.190 -2.318 1.00 32.47 162 GLY A O 1
ATOM 1211 N N . CYS A 1 163 ? 26.301 -1.231 -2.782 1.00 34.12 163 CYS A N 1
ATOM 1212 C CA . CYS A 1 163 ? 26.776 0.132 -2.941 1.00 34.12 163 CYS A CA 1
ATOM 1213 C C . CYS A 1 163 ? 26.300 0.924 -1.723 1.00 34.12 163 CYS A C 1
ATOM 1215 O O . CYS A 1 163 ? 25.127 1.268 -1.626 1.00 34.12 163 CYS A O 1
ATOM 1217 N N . ALA A 1 164 ? 27.216 1.215 -0.802 1.00 33.44 164 ALA A N 1
ATOM 1218 C CA . ALA A 1 164 ? 27.026 2.254 0.197 1.00 33.44 164 ALA A CA 1
ATOM 1219 C C . ALA A 1 164 ? 27.648 3.551 -0.345 1.00 33.44 164 ALA A C 1
ATOM 1221 O O . ALA A 1 164 ? 28.820 3.817 -0.074 1.00 33.44 164 ALA A O 1
ATOM 1222 N N . PRO A 1 165 ? 26.932 4.369 -1.139 1.00 38.56 165 PRO A N 1
ATOM 1223 C CA . PRO A 1 165 ? 27.273 5.777 -1.174 1.00 38.56 165 PRO A CA 1
ATOM 1224 C C . PRO A 1 165 ? 27.135 6.302 0.259 1.00 38.56 165 PRO A C 1
ATOM 1226 O O . PRO A 1 165 ? 26.139 6.032 0.934 1.00 38.56 165 PRO A O 1
ATOM 1229 N N . VAL A 1 166 ? 28.148 7.010 0.751 1.00 32.69 166 VAL A N 1
ATOM 1230 C CA . VAL A 1 166 ? 28.033 7.744 2.012 1.00 32.69 166 VAL A CA 1
ATOM 1231 C C . VAL A 1 166 ? 27.026 8.863 1.762 1.00 32.69 166 VAL A C 1
ATOM 1233 O O . VAL A 1 166 ? 27.359 9.874 1.155 1.00 32.69 166 VAL A O 1
ATOM 1236 N N . TRP A 1 167 ? 25.774 8.649 2.166 1.00 29.66 167 TRP A N 1
ATOM 1237 C CA . TRP A 1 167 ? 24.763 9.701 2.217 1.00 29.66 167 TRP A CA 1
ATOM 1238 C C . TRP A 1 167 ? 24.952 10.470 3.528 1.00 29.66 167 TRP A C 1
ATOM 1240 O O . TRP A 1 167 ? 24.797 9.866 4.598 1.00 29.66 167 TRP A O 1
ATOM 1250 N N . PRO A 1 168 ? 25.272 11.775 3.493 1.00 29.45 168 PRO A N 1
ATOM 1251 C CA . PRO A 1 168 ? 25.218 12.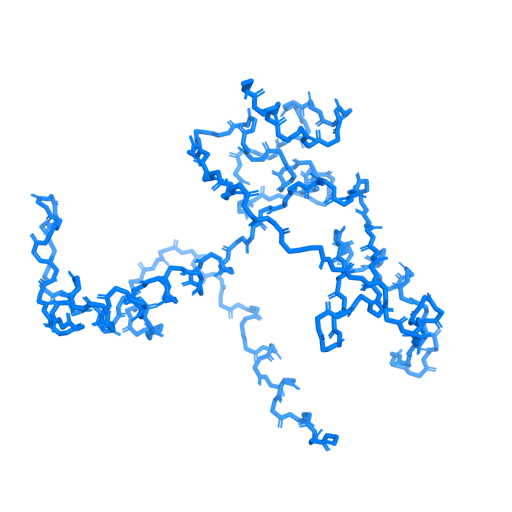593 4.695 1.00 29.45 168 PRO A CA 1
ATOM 1252 C C . PRO A 1 168 ? 23.760 12.612 5.186 1.00 29.45 168 PRO A C 1
ATOM 1254 O O . PRO A 1 168 ? 22.886 13.121 4.494 1.00 29.45 168 PRO A O 1
ATOM 1257 N N . GLY A 1 169 ? 23.482 11.999 6.345 1.00 39.53 169 GLY A N 1
ATOM 1258 C CA . GLY A 1 169 ? 22.152 12.009 6.981 1.00 39.53 169 GLY A CA 1
ATOM 1259 C C . GLY A 1 169 ? 21.418 10.665 7.108 1.00 39.53 169 GLY A C 1
ATOM 1260 O O . GLY A 1 169 ? 20.316 10.635 7.654 1.00 39.53 169 GLY A O 1
ATOM 1261 N N . ALA A 1 170 ? 21.992 9.536 6.673 1.00 37.31 170 ALA A N 1
ATOM 1262 C CA . ALA A 1 170 ? 21.342 8.229 6.827 1.00 37.31 170 ALA A CA 1
ATOM 1263 C C . ALA A 1 170 ? 21.253 7.791 8.310 1.00 37.31 170 ALA A C 1
ATOM 1265 O O . ALA A 1 170 ? 22.226 7.306 8.893 1.00 37.31 170 ALA A O 1
ATOM 1266 N N . ARG A 1 171 ? 20.071 7.918 8.934 1.00 36.31 171 ARG A N 1
ATOM 1267 C CA . ARG A 1 171 ? 19.778 7.314 10.248 1.00 36.31 171 ARG A CA 1
ATOM 1268 C C . ARG A 1 171 ? 19.663 5.788 10.103 1.00 36.31 171 ARG A C 1
ATOM 1270 O O . ARG A 1 171 ? 18.733 5.284 9.485 1.00 36.31 171 ARG A O 1
ATOM 1277 N N . LYS A 1 172 ? 20.611 5.049 10.690 1.00 32.88 172 LYS A N 1
ATOM 1278 C CA . LYS A 1 172 ? 20.748 3.575 10.625 1.00 32.88 172 LYS A CA 1
ATOM 1279 C C . LYS A 1 172 ? 19.772 2.770 11.504 1.00 32.88 172 LYS A C 1
ATOM 1281 O O . LYS A 1 172 ? 19.993 1.584 11.710 1.00 32.88 172 LYS A O 1
ATOM 1286 N N . THR A 1 173 ? 18.718 3.354 12.064 1.00 34.41 173 THR A N 1
ATOM 1287 C CA . THR A 1 173 ? 18.092 2.765 13.263 1.00 34.41 173 THR A CA 1
ATOM 1288 C C . THR A 1 173 ? 16.910 1.817 13.040 1.00 34.41 173 THR A C 1
ATOM 1290 O O . THR A 1 173 ? 16.545 1.135 13.985 1.00 34.41 173 THR A O 1
ATOM 1293 N N . MET A 1 174 ? 16.324 1.693 11.841 1.00 30.61 174 MET A N 1
ATOM 1294 C CA . MET A 1 174 ? 15.112 0.858 11.659 1.00 30.61 174 MET A CA 1
ATOM 1295 C C . MET A 1 174 ? 15.316 -0.490 10.955 1.00 30.61 174 MET A C 1
ATOM 1297 O O . MET A 1 174 ? 14.449 -1.356 11.041 1.00 30.61 174 MET A O 1
ATOM 1301 N N . GLN A 1 175 ? 16.434 -0.707 10.258 1.00 30.14 175 GLN A N 1
ATOM 1302 C CA . GLN A 1 175 ? 16.580 -1.891 9.398 1.00 30.14 175 GLN A CA 1
ATOM 1303 C C . GLN A 1 175 ? 17.073 -3.143 10.147 1.00 30.14 175 GLN A C 1
ATOM 1305 O O . GLN A 1 175 ? 16.800 -4.263 9.719 1.00 30.14 175 GLN A O 1
ATOM 1310 N N . THR A 1 176 ? 17.738 -2.970 11.290 1.00 29.25 176 THR A N 1
ATOM 1311 C CA . THR A 1 176 ? 18.307 -4.068 12.087 1.00 29.25 176 THR A CA 1
ATOM 1312 C C . THR A 1 176 ? 17.273 -4.879 12.877 1.00 29.25 176 THR A C 1
ATOM 1314 O O . THR A 1 176 ? 17.495 -6.070 13.092 1.00 29.25 176 THR A O 1
ATOM 1317 N N . ASP A 1 177 ? 16.130 -4.297 13.255 1.00 28.22 177 ASP A N 1
ATOM 1318 C CA . ASP A 1 177 ? 15.114 -5.000 14.064 1.00 28.22 177 ASP A CA 1
ATOM 1319 C C . ASP A 1 177 ? 14.161 -5.868 13.229 1.00 28.22 177 ASP A C 1
ATOM 1321 O O . ASP A 1 177 ? 13.731 -6.941 13.665 1.00 28.22 177 ASP A O 1
ATOM 1325 N N . ALA A 1 178 ? 13.890 -5.473 11.981 1.00 31.19 178 ALA A N 1
ATOM 1326 C CA . ALA A 1 178 ? 13.053 -6.258 11.073 1.00 31.19 178 ALA A CA 1
ATOM 1327 C C . ALA A 1 178 ? 13.725 -7.585 10.667 1.00 31.19 178 ALA A C 1
ATOM 1329 O O . ALA A 1 178 ? 13.064 -8.618 10.565 1.00 31.19 178 ALA A O 1
ATOM 1330 N N . GLN A 1 179 ? 15.052 -7.588 10.501 1.00 29.55 179 GLN A N 1
ATOM 1331 C CA . GLN A 1 179 ? 15.807 -8.787 10.117 1.00 29.55 179 GLN A CA 1
ATOM 1332 C C . GLN A 1 179 ? 15.904 -9.821 11.248 1.00 29.55 179 GLN A C 1
ATOM 1334 O O . GLN A 1 179 ? 15.967 -11.019 10.979 1.00 29.55 179 GLN A O 1
ATOM 1339 N N . ARG A 1 180 ? 15.862 -9.383 12.514 1.00 28.31 180 ARG A N 1
ATOM 1340 C CA . ARG A 1 180 ? 15.972 -10.274 13.679 1.00 28.31 180 ARG A CA 1
ATOM 1341 C C . ARG A 1 180 ? 14.664 -11.026 13.973 1.00 28.31 180 ARG A C 1
ATOM 1343 O O . ARG A 1 180 ? 14.708 -12.149 14.460 1.00 28.31 180 ARG A O 1
ATOM 1350 N N . THR A 1 181 ? 13.520 -10.442 13.609 1.00 31.92 181 THR A N 1
ATOM 1351 C CA . THR A 1 181 ? 12.181 -11.031 13.819 1.00 31.92 181 THR A CA 1
ATOM 1352 C C . THR A 1 181 ? 11.805 -12.069 12.750 1.00 31.92 181 THR A C 1
ATOM 1354 O O . THR A 1 181 ? 11.096 -13.024 13.040 1.00 31.92 181 THR A O 1
ATOM 1357 N N . ILE A 1 182 ? 12.311 -11.940 11.517 1.00 34.75 182 ILE A N 1
ATOM 1358 C CA . ILE A 1 182 ? 12.035 -12.905 10.433 1.00 34.75 182 ILE A CA 1
ATOM 1359 C C . ILE A 1 182 ? 12.806 -14.223 10.634 1.00 34.75 182 ILE A C 1
ATOM 1361 O O . ILE A 1 182 ? 12.322 -15.285 10.259 1.00 34.75 182 ILE A O 1
ATOM 1365 N N . ALA A 1 183 ? 13.970 -14.182 11.288 1.00 31.31 183 ALA A N 1
ATOM 1366 C CA . ALA A 1 183 ? 14.800 -15.363 11.534 1.00 31.31 183 ALA A CA 1
ATOM 1367 C C . ALA A 1 183 ? 14.259 -16.309 12.629 1.00 31.31 183 ALA A C 1
ATOM 1369 O O . ALA A 1 183 ? 14.752 -17.427 12.757 1.00 31.31 183 ALA A O 1
ATOM 1370 N N . SER A 1 184 ? 13.262 -15.890 13.421 1.00 33.31 184 SER A N 1
ATOM 1371 C CA . SER A 1 184 ? 12.672 -16.703 14.499 1.00 33.31 184 SER A CA 1
ATOM 1372 C C . SER A 1 184 ? 11.324 -17.341 14.140 1.00 33.31 184 SER A C 1
ATOM 1374 O O . SER A 1 184 ? 10.788 -18.121 14.930 1.00 33.31 184 SER A O 1
ATOM 1376 N N . ALA A 1 185 ? 10.780 -17.060 12.952 1.00 31.20 185 ALA A N 1
ATOM 1377 C CA . ALA A 1 185 ? 9.546 -17.677 12.485 1.00 31.20 185 ALA A CA 1
ATOM 1378 C C . ALA A 1 185 ? 9.816 -19.131 12.062 1.00 31.20 185 ALA A C 1
ATOM 1380 O O . ALA A 1 185 ? 10.385 -19.400 11.005 1.00 31.20 185 ALA A O 1
ATOM 1381 N N . ARG A 1 186 ? 9.417 -20.082 12.915 1.00 29.27 186 ARG A N 1
ATOM 1382 C CA . ARG A 1 186 ? 9.403 -21.508 12.570 1.00 29.27 186 ARG A CA 1
ATOM 1383 C C . ARG A 1 186 ? 8.401 -21.769 11.432 1.00 29.27 186 ARG A C 1
ATOM 1385 O O . ARG A 1 186 ? 7.356 -21.118 11.400 1.00 29.27 186 ARG A O 1
ATOM 1392 N N . PRO A 1 187 ? 8.703 -22.706 10.518 1.00 33.16 187 PRO A N 1
ATOM 1393 C CA . PRO A 1 187 ? 7.796 -23.071 9.436 1.00 33.16 187 PRO A CA 1
ATOM 1394 C C . PRO A 1 187 ? 6.501 -23.679 9.992 1.00 33.16 187 PRO A C 1
ATOM 1396 O O . PRO A 1 187 ? 6.538 -24.439 10.960 1.00 33.16 187 PRO A O 1
ATOM 1399 N N . TRP A 1 188 ? 5.380 -23.302 9.373 1.00 40.97 188 TRP A N 1
ATOM 1400 C CA . TRP A 1 188 ? 4.074 -23.946 9.526 1.00 40.97 188 TRP A CA 1
ATOM 1401 C C . TRP A 1 188 ? 3.985 -25.178 8.634 1.00 40.97 188 TRP A C 1
ATOM 1403 O O . TRP A 1 188 ? 4.465 -25.078 7.479 1.00 40.97 188 TRP A O 1
#